Protein AF-A0A9D8BRK3-F1 (afdb_monomer)

Radius of gyration: 21.37 Å; Cα contacts (8 Å, |Δi|>4): 379; chains: 1; bounding box: 52×55×51 Å

pLDDT: mean 90.4, std 9.14, range [40.59, 98.62]

Foldseek 3Di:
DVVVVVVVCVVVDDDQPQCLAPVCVVQADPVRAGPPVQQQPDDPLAGVLQLVLLLLLLLLLLCVFLDNVLSSQLSSQLCNQCVVVVQNCSNPVVSCVVPVVSSLVSSVVSQVVSLVVCLVVSCVVVVHHSVQDGSQPPSDPDSSCSCCLSVVLSSVLLVVQLVVDPDSVCNNCSVVCLLQVDPALAVSLVCCADVPPRHSDPSHDSVSSVVSLLCCQPVRNSNDDPDCRSHNPNHDDPDDVVNLVVCVVVCVCVLQDHVVVCVVLVQWAQLPDDPRHIDGPSVSCPPPGGPHDRDD

Secondary structure (DSSP, 8-state):
-HHHHHHHHHHT-----GGGSGGGGGGB-TTSSB-GGGTTSEETTEEHHHHHHHHHHHHHHHTTSS-HHHHHHHHHHHHHHHHHTT--TTT-THHHHHTHHHHHHHHHHHHHHHHHHHHHHHHHHTTS-GGG---SGGG---HHHHIIIIIIHHHHHHHHHHHH---TTTGGGHHHHHHHTSSSHHHHHHHHHH-TTT--GGGS-HHHHHHHHIIIIIIS-SS--SSGGGSTT-S-----HHHHHHHHHTTGGGGTS-HHHHHHTTSEETT-STTSPPEE-GGGGTTPPP-SPPP-

Solvent-accessible surface area (backbone atoms only — not comparable to full-atom values): 16431 Å² total; per-residue (Å²): 106,72,68,55,54,53,50,57,52,59,78,68,63,85,70,82,64,60,72,68,25,70,94,42,44,87,50,35,43,98,87,68,46,72,38,73,90,51,29,82,40,73,55,87,82,27,21,44,49,31,42,53,50,49,49,42,50,35,48,28,35,52,66,75,38,91,44,59,67,62,42,50,47,42,53,33,54,38,50,41,56,33,44,75,69,68,40,46,31,71,83,39,37,64,38,45,69,76,41,41,68,62,52,42,52,43,48,53,51,42,51,51,57,49,44,74,71,41,18,60,57,51,12,65,77,63,79,55,53,43,87,73,57,57,75,49,59,95,79,49,86,53,56,68,62,45,44,52,48,45,50,38,46,57,35,45,39,50,45,51,45,39,71,71,42,87,48,78,87,52,41,27,37,35,57,53,50,66,52,62,72,44,90,26,41,42,55,29,29,52,38,51,30,64,33,90,89,66,26,44,46,88,49,36,53,72,70,31,28,44,50,32,41,42,40,39,25,48,73,67,44,76,63,40,75,80,44,69,42,29,27,80,77,26,47,78,77,88,71,50,61,62,61,38,47,50,41,50,73,71,45,56,53,60,59,34,35,54,70,66,63,32,40,78,54,51,20,46,32,77,49,71,23,88,90,54,36,69,26,73,41,48,72,52,51,68,91,62,74,71,73,40,79,69,82,130

Mean predicted aligned error: 6.49 Å

Sequence (296 aa):
MLLSIAAVGAQSRMVPHIRGIEAFQHFFDASGHIDISALEKRDGSCLRRELILRFLVLSAVLDQGPDIVGVGQLLVEVTNDLYRNEVRFVHNPSALFSELGIAIDQIIKQHTSIKEIRSEIWARENQSSPARYNLFLDGTKQALCYVVFRWGVPLALPLLLERDEPDDNLKPSVLFRHLKQWRSAEEMSLQLKNHERYGLGKAIGHKACHLFAKWAVSSFSLLSDGRPNWGRFSFEAPFDSNAGRVLWRTGFFLQWANESDYRERKVVQPGAGKGGVNYIRVTNIRGMRSRTGLPA

Structure (mmCIF, N/CA/C/O backbone):
data_AF-A0A9D8BRK3-F1
#
_entry.id   AF-A0A9D8BRK3-F1
#
loop_
_atom_site.group_PDB
_atom_site.id
_atom_site.type_symbol
_atom_site.label_atom_id
_atom_site.label_alt_id
_atom_site.label_comp_id
_atom_site.label_asym_id
_atom_site.label_entity_id
_atom_site.label_seq_id
_atom_site.pdbx_PDB_ins_code
_atom_site.Cartn_x
_atom_site.Cartn_y
_atom_site.Cartn_z
_atom_site.occupancy
_atom_site.B_iso_or_equiv
_atom_site.auth_seq_id
_atom_site.auth_comp_id
_atom_site.auth_asym_id
_atom_site.auth_atom_id
_atom_site.pdbx_PDB_model_num
ATOM 1 N N . MET A 1 1 ? 27.276 0.200 -11.064 1.00 62.03 1 MET A N 1
ATOM 2 C CA . MET A 1 1 ? 26.709 1.433 -10.461 1.00 62.03 1 MET A CA 1
ATOM 3 C C . MET A 1 1 ? 25.283 1.256 -9.930 1.00 62.03 1 MET A C 1
ATOM 5 O O . MET A 1 1 ? 25.097 1.441 -8.737 1.00 62.03 1 MET A O 1
ATOM 9 N N . LEU A 1 2 ? 24.278 0.881 -10.741 1.00 66.62 2 LEU A N 1
ATOM 10 C CA . LEU A 1 2 ? 22.886 0.726 -10.259 1.00 66.62 2 LEU A CA 1
ATOM 11 C C . LEU A 1 2 ? 22.742 -0.299 -9.120 1.00 66.62 2 LEU A C 1
ATOM 13 O O . LEU A 1 2 ? 22.050 -0.028 -8.144 1.00 66.62 2 LEU A O 1
ATOM 17 N N . LEU A 1 3 ? 23.457 -1.427 -9.196 1.00 73.62 3 LEU A N 1
ATOM 18 C CA . LEU A 1 3 ? 23.519 -2.407 -8.104 1.00 73.62 3 LEU A CA 1
ATOM 19 C C . LEU A 1 3 ? 24.134 -1.818 -6.825 1.00 73.62 3 LEU A C 1
ATOM 21 O O . LEU A 1 3 ? 23.649 -2.093 -5.734 1.00 73.62 3 LEU A O 1
ATOM 25 N N . SER A 1 4 ? 25.152 -0.965 -6.956 1.00 74.06 4 SER A N 1
ATOM 26 C CA . SER A 1 4 ? 25.801 -0.275 -5.835 1.00 74.06 4 SER A CA 1
ATOM 27 C C . SER A 1 4 ? 24.860 0.746 -5.185 1.00 74.06 4 SER A C 1
ATOM 29 O O . SER A 1 4 ? 24.717 0.756 -3.968 1.00 74.06 4 SER A O 1
ATOM 31 N N . ILE A 1 5 ? 24.139 1.540 -5.986 1.00 71.44 5 ILE A N 1
ATOM 32 C CA . ILE A 1 5 ? 23.097 2.461 -5.496 1.00 71.44 5 ILE A CA 1
ATOM 33 C C . ILE A 1 5 ? 21.994 1.673 -4.780 1.00 71.44 5 ILE A C 1
ATOM 35 O O . ILE A 1 5 ? 21.574 2.035 -3.683 1.00 71.44 5 ILE A O 1
ATOM 39 N N . ALA A 1 6 ? 21.556 0.557 -5.363 1.00 76.06 6 ALA A N 1
ATOM 40 C CA . ALA A 1 6 ? 20.564 -0.311 -4.746 1.00 76.06 6 ALA A CA 1
ATOM 41 C C . ALA A 1 6 ? 21.065 -0.993 -3.464 1.00 76.06 6 ALA A C 1
ATOM 43 O O . ALA A 1 6 ? 20.247 -1.307 -2.598 1.00 76.06 6 ALA A O 1
ATOM 44 N N . ALA A 1 7 ? 22.370 -1.249 -3.337 1.00 79.12 7 ALA A N 1
ATOM 45 C CA . ALA A 1 7 ? 22.987 -1.783 -2.126 1.00 79.12 7 ALA A CA 1
ATOM 46 C C . ALA A 1 7 ? 22.985 -0.742 -1.001 1.00 79.12 7 ALA A C 1
ATOM 48 O O . ALA A 1 7 ? 22.541 -1.059 0.097 1.00 79.12 7 ALA A O 1
ATOM 49 N N . VAL A 1 8 ? 23.351 0.511 -1.293 1.00 78.62 8 VAL A N 1
ATOM 50 C CA . VAL A 1 8 ? 23.238 1.626 -0.334 1.00 78.62 8 VAL A CA 1
ATOM 51 C C . VAL A 1 8 ? 21.779 1.825 0.081 1.00 78.62 8 VAL A C 1
ATOM 53 O O . VAL A 1 8 ? 21.452 1.802 1.264 1.00 78.62 8 VAL A O 1
ATOM 56 N N . GLY A 1 9 ? 20.858 1.889 -0.886 1.00 74.31 9 GLY A N 1
ATOM 57 C CA . GLY A 1 9 ? 19.423 1.984 -0.603 1.00 74.31 9 GLY A CA 1
ATOM 58 C C . GLY A 1 9 ? 18.859 0.785 0.171 1.00 74.31 9 GLY A C 1
ATOM 59 O O . GLY A 1 9 ? 17.786 0.888 0.762 1.00 74.31 9 GLY A O 1
ATOM 60 N N . ALA A 1 10 ? 19.561 -0.354 0.199 1.00 76.75 10 ALA A N 1
ATOM 61 C CA . ALA A 1 10 ? 19.164 -1.508 0.996 1.00 76.75 10 ALA A CA 1
ATOM 62 C C . ALA A 1 10 ? 19.400 -1.317 2.495 1.00 76.75 10 ALA A C 1
ATOM 64 O O . ALA A 1 10 ? 18.690 -1.931 3.284 1.00 76.75 10 ALA A O 1
ATOM 65 N N . GLN A 1 11 ? 20.385 -0.498 2.855 1.00 78.00 11 GLN A N 1
ATOM 66 C CA . GLN A 1 11 ? 20.773 -0.234 4.238 1.00 78.00 11 GLN A CA 1
ATOM 67 C C . GLN A 1 11 ? 19.857 0.809 4.892 1.00 78.00 11 GLN A C 1
ATOM 69 O O . GLN A 1 11 ? 19.704 0.818 6.106 1.00 78.00 11 GLN A O 1
ATOM 74 N N . SER A 1 12 ? 19.189 1.643 4.089 1.00 75.44 12 SER A N 1
ATOM 75 C CA . SER A 1 12 ? 18.279 2.705 4.549 1.00 75.44 12 SER A CA 1
ATOM 76 C C . SER A 1 12 ? 16.839 2.477 4.075 1.00 75.44 12 SER A C 1
ATOM 78 O O . SER A 1 12 ? 16.145 3.407 3.657 1.00 75.44 12 SER A O 1
ATOM 80 N N . ARG A 1 13 ? 16.381 1.218 4.062 1.00 75.56 13 ARG A N 1
ATOM 81 C CA . ARG A 1 13 ? 15.028 0.880 3.598 1.00 75.56 13 ARG A CA 1
ATOM 82 C C . ARG A 1 13 ? 13.978 1.423 4.563 1.00 75.56 13 ARG A C 1
ATOM 84 O O . ARG A 1 13 ? 13.836 0.919 5.668 1.00 75.56 13 ARG A O 1
ATOM 91 N N . MET A 1 14 ? 13.162 2.355 4.083 1.00 77.75 14 MET A N 1
ATOM 92 C CA . MET A 1 14 ? 11.866 2.630 4.699 1.00 77.75 14 MET A CA 1
ATOM 93 C C . MET A 1 14 ? 10.850 1.580 4.241 1.00 77.75 14 MET A C 1
ATOM 95 O O . MET A 1 14 ? 10.661 1.355 3.036 1.00 77.75 14 MET A O 1
ATOM 99 N N . VAL A 1 15 ? 10.226 0.919 5.210 1.00 86.62 15 VAL A N 1
ATOM 100 C CA . VAL A 1 15 ? 9.156 -0.063 5.018 1.00 86.62 15 VAL A CA 1
ATOM 101 C C . VAL A 1 15 ? 8.010 0.257 5.977 1.00 86.62 15 VAL A C 1
ATOM 103 O O . VAL A 1 15 ? 8.275 0.807 7.047 1.00 86.62 15 VAL A O 1
ATOM 106 N N . PRO A 1 16 ? 6.755 -0.084 5.637 1.00 89.56 16 PRO A N 1
ATOM 107 C CA . PRO A 1 16 ? 5.637 0.073 6.556 1.00 89.56 16 PRO A CA 1
ATOM 108 C C . PRO A 1 16 ? 5.903 -0.675 7.864 1.00 89.56 16 PRO A C 1
ATOM 110 O O . PRO A 1 16 ? 6.451 -1.782 7.855 1.00 89.56 16 PRO A O 1
ATOM 113 N N . HIS A 1 17 ? 5.494 -0.088 8.987 1.00 90.50 17 HIS A N 1
ATOM 114 C CA . HIS A 1 17 ? 5.695 -0.641 10.329 1.00 90.50 17 HIS A CA 1
ATOM 115 C C . HIS A 1 17 ? 4.691 -1.763 10.648 1.00 90.50 17 HIS A C 1
ATOM 117 O O . HIS A 1 17 ? 4.006 -1.729 11.663 1.00 90.50 17 HIS A O 1
ATOM 123 N N . ILE A 1 18 ? 4.619 -2.786 9.791 1.00 93.50 18 ILE A N 1
ATOM 124 C CA . ILE A 1 18 ? 3.667 -3.908 9.900 1.00 93.50 18 ILE A CA 1
ATOM 125 C C . ILE A 1 18 ? 3.806 -4.640 11.244 1.00 93.50 18 ILE A C 1
ATOM 127 O O . ILE A 1 18 ? 2.818 -5.076 11.819 1.00 93.50 18 ILE A O 1
ATOM 131 N N . ARG A 1 19 ? 5.028 -4.724 11.784 1.00 92.75 19 ARG A N 1
ATOM 132 C CA . ARG A 1 19 ? 5.302 -5.315 13.104 1.00 92.75 19 ARG A CA 1
ATOM 133 C C . ARG A 1 19 ? 4.655 -4.544 14.263 1.00 92.75 19 ARG A C 1
ATOM 135 O O . ARG A 1 19 ? 4.449 -5.116 15.326 1.00 92.75 19 ARG A O 1
ATOM 142 N N . GLY A 1 20 ? 4.346 -3.262 14.067 1.00 95.00 20 GLY A N 1
ATOM 143 C CA . GLY A 1 20 ? 3.617 -2.452 15.043 1.00 95.00 20 GLY A CA 1
ATOM 144 C C . GLY A 1 20 ? 2.141 -2.834 15.166 1.00 95.00 20 GLY A C 1
ATOM 145 O O . GLY A 1 20 ? 1.477 -2.368 16.085 1.00 95.00 20 GLY A O 1
ATOM 146 N N . ILE A 1 21 ? 1.625 -3.682 14.270 1.00 97.19 21 ILE A N 1
ATOM 147 C CA . ILE A 1 21 ? 0.259 -4.194 14.344 1.00 97.19 21 ILE A CA 1
ATOM 148 C C . ILE A 1 21 ? 0.245 -5.374 15.307 1.00 97.19 21 ILE A C 1
ATOM 150 O O . ILE A 1 21 ? 0.850 -6.413 15.033 1.00 97.19 21 ILE A O 1
ATOM 154 N N . GLU A 1 22 ? -0.466 -5.227 16.419 1.00 97.00 22 GLU A N 1
ATOM 155 C CA . GLU A 1 22 ? -0.494 -6.206 17.514 1.00 97.00 22 GLU A CA 1
ATOM 156 C C . GLU A 1 22 ? -0.893 -7.594 17.015 1.00 97.00 22 GLU A C 1
ATOM 158 O O . GLU A 1 22 ? -0.217 -8.586 17.276 1.00 97.00 22 GLU A O 1
ATOM 163 N N . ALA A 1 23 ? -1.934 -7.647 16.188 1.00 95.75 23 ALA A N 1
ATOM 164 C CA . ALA A 1 23 ? -2.444 -8.891 15.632 1.00 95.75 23 ALA A CA 1
ATOM 165 C C . ALA A 1 23 ? -1.542 -9.540 14.576 1.00 95.75 23 ALA A C 1
ATOM 167 O O . ALA A 1 23 ? -1.857 -10.635 14.134 1.00 95.75 23 ALA A O 1
ATOM 168 N N . PHE A 1 24 ? -0.460 -8.894 14.132 1.00 96.56 24 PHE A N 1
ATOM 169 C CA . PHE A 1 24 ? 0.494 -9.482 13.186 1.00 96.56 24 PHE A CA 1
ATOM 170 C C . PHE A 1 24 ? 1.823 -9.847 13.846 1.00 96.56 24 PHE A C 1
ATOM 172 O O . PHE A 1 24 ? 2.717 -10.337 13.160 1.00 96.56 24 PHE A O 1
ATOM 179 N N . GLN A 1 25 ? 1.991 -9.641 15.156 1.00 94.88 25 GLN A N 1
ATOM 180 C CA . GLN A 1 25 ? 3.268 -9.895 15.832 1.00 94.88 25 GLN A CA 1
ATOM 181 C C . GLN A 1 25 ? 3.767 -11.333 15.634 1.00 94.88 25 GLN A C 1
ATOM 183 O O . GLN A 1 25 ? 4.954 -11.541 15.392 1.00 94.88 25 GLN A O 1
ATOM 188 N N . HIS A 1 26 ? 2.868 -12.321 15.629 1.00 93.94 26 HIS A N 1
ATOM 189 C CA . HIS A 1 26 ? 3.190 -13.736 15.400 1.00 93.94 26 HIS A CA 1
ATOM 190 C C . HIS A 1 26 ? 3.474 -14.099 13.932 1.00 93.94 26 HIS A C 1
ATOM 192 O O . HIS A 1 26 ? 3.668 -15.277 13.613 1.00 93.94 26 HIS A O 1
ATOM 198 N N . PHE A 1 27 ? 3.471 -13.122 13.020 1.00 95.38 27 PHE A N 1
ATOM 199 C CA . PHE A 1 27 ? 3.944 -13.289 11.641 1.00 95.38 27 PHE A CA 1
ATOM 200 C C . PHE A 1 27 ? 5.460 -13.087 11.532 1.00 95.38 27 PHE A C 1
ATOM 202 O O . PHE A 1 27 ? 6.038 -13.391 10.488 1.00 95.38 27 PHE A O 1
ATOM 209 N N . PHE A 1 28 ? 6.093 -12.563 12.583 1.00 93.56 28 PHE A N 1
ATOM 210 C CA . PHE A 1 28 ? 7.514 -12.253 12.618 1.00 93.56 28 PHE A CA 1
ATOM 211 C C . PHE A 1 28 ? 8.268 -13.235 13.517 1.00 93.56 28 PHE A C 1
ATOM 213 O O . PHE A 1 28 ? 7.746 -13.705 14.527 1.00 93.56 28 PHE A O 1
ATOM 220 N N . ASP A 1 29 ? 9.510 -13.530 13.150 1.00 91.75 29 ASP A N 1
ATOM 221 C CA . ASP A 1 29 ? 10.436 -14.304 13.966 1.00 91.75 29 ASP A CA 1
ATOM 222 C C . ASP A 1 29 ? 11.034 -13.464 15.114 1.00 91.75 29 ASP A C 1
ATOM 224 O O . ASP A 1 29 ? 10.810 -12.254 15.233 1.00 91.75 29 ASP A O 1
ATOM 228 N N . ALA A 1 30 ? 11.841 -14.103 15.966 1.00 88.75 30 ALA A N 1
ATOM 229 C CA . ALA A 1 30 ? 12.498 -13.442 17.096 1.00 88.75 30 ALA A CA 1
ATOM 230 C C . ALA A 1 30 ? 13.455 -12.306 16.675 1.00 88.75 30 ALA A C 1
ATOM 232 O O . ALA A 1 30 ? 13.706 -11.389 17.457 1.00 88.75 30 ALA A O 1
ATOM 233 N N . SER A 1 31 ? 13.964 -12.338 15.439 1.00 87.50 31 SER A N 1
ATOM 234 C CA . SER A 1 31 ? 14.808 -11.283 14.869 1.00 87.50 31 SER A CA 1
ATOM 235 C C . SER A 1 31 ? 14.001 -10.128 14.262 1.00 87.50 31 SER A C 1
ATOM 237 O O . SER A 1 31 ? 14.569 -9.109 13.870 1.00 87.50 31 SER A O 1
ATOM 239 N N . GLY A 1 32 ? 12.671 -10.245 14.235 1.00 85.38 32 GLY A N 1
ATOM 240 C CA . GLY A 1 32 ? 11.760 -9.237 13.706 1.00 85.38 32 GLY A CA 1
ATOM 241 C C . GLY A 1 32 ? 11.578 -9.287 12.192 1.00 85.38 32 GLY A C 1
ATOM 242 O O . GLY A 1 32 ? 11.003 -8.348 11.637 1.00 85.38 32 GLY A O 1
ATOM 243 N N . HIS A 1 33 ? 12.047 -10.342 11.524 1.00 88.94 33 HIS A N 1
ATOM 244 C CA . HIS A 1 33 ? 11.792 -10.575 10.103 1.00 88.94 33 HIS A CA 1
ATOM 245 C C . HIS A 1 33 ? 10.508 -11.384 9.921 1.00 88.94 33 HIS A C 1
ATOM 247 O O . HIS A 1 33 ? 10.089 -12.097 10.824 1.00 88.94 33 HIS A O 1
ATOM 253 N N . ILE A 1 34 ? 9.857 -11.265 8.761 1.00 91.19 34 ILE A N 1
ATOM 254 C CA . ILE A 1 34 ? 8.692 -12.102 8.443 1.00 91.19 34 ILE A CA 1
ATOM 255 C C . ILE A 1 34 ? 9.131 -13.567 8.418 1.00 91.19 34 ILE A C 1
ATOM 257 O O . ILE A 1 34 ? 10.063 -13.917 7.691 1.00 91.19 34 ILE A O 1
ATOM 261 N N . ASP A 1 35 ? 8.412 -14.422 9.143 1.00 92.94 35 ASP A N 1
ATOM 262 C CA . ASP A 1 35 ? 8.588 -15.868 9.056 1.00 92.94 35 ASP A CA 1
ATOM 263 C C . ASP A 1 35 ? 8.019 -16.373 7.722 1.00 92.94 35 ASP A C 1
ATOM 265 O O . ASP A 1 35 ? 6.823 -16.647 7.576 1.00 92.94 35 ASP A O 1
ATOM 269 N N . ILE A 1 36 ? 8.903 -16.492 6.727 1.00 89.44 36 ILE A N 1
ATOM 270 C CA . ILE A 1 36 ? 8.567 -16.956 5.375 1.00 89.44 36 ILE A CA 1
ATOM 271 C C . ILE A 1 36 ? 7.923 -18.347 5.404 1.00 89.44 36 ILE A C 1
ATOM 273 O O . ILE A 1 36 ? 7.015 -18.615 4.616 1.00 89.44 36 ILE A O 1
ATOM 277 N N . SER A 1 37 ? 8.337 -19.217 6.332 1.00 88.62 37 SER A N 1
ATOM 278 C CA . SER A 1 37 ? 7.800 -20.578 6.449 1.00 88.62 37 SER A CA 1
ATOM 279 C C . SER A 1 37 ? 6.347 -20.600 6.933 1.00 88.62 37 SER A C 1
ATOM 281 O O . SER A 1 37 ? 5.610 -21.553 6.676 1.00 88.62 37 SER A O 1
ATOM 283 N N . ALA A 1 38 ? 5.907 -19.534 7.605 1.00 92.50 38 ALA A N 1
ATOM 284 C CA . ALA A 1 38 ? 4.558 -19.402 8.133 1.00 92.50 38 ALA A CA 1
ATOM 285 C C . ALA A 1 38 ? 3.596 -18.645 7.209 1.00 92.50 38 ALA A C 1
ATOM 287 O O . ALA A 1 38 ? 2.410 -18.576 7.526 1.00 92.50 38 ALA A O 1
ATOM 288 N N . LEU A 1 39 ? 4.053 -18.098 6.079 1.00 94.44 39 LEU A N 1
ATOM 289 C CA . LEU A 1 39 ? 3.219 -17.279 5.190 1.00 94.44 39 LEU A CA 1
ATOM 290 C C . LEU A 1 39 ? 1.986 -18.010 4.634 1.00 94.44 39 LEU A C 1
ATOM 292 O O . LEU A 1 39 ? 0.955 -17.369 4.418 1.00 94.44 39 LEU A O 1
ATOM 296 N N . GLU A 1 40 ? 2.079 -19.332 4.467 1.00 95.38 40 GLU A N 1
ATOM 297 C CA . GLU A 1 40 ? 0.985 -20.197 3.994 1.00 95.38 40 GLU A CA 1
ATOM 298 C C . GLU A 1 40 ? 0.079 -20.711 5.121 1.00 95.38 40 GLU A C 1
ATOM 300 O O . GLU A 1 40 ? -0.875 -21.447 4.872 1.00 95.38 40 GLU A O 1
ATOM 305 N N . LYS A 1 41 ? 0.351 -20.351 6.381 1.00 96.81 41 LYS A N 1
ATOM 306 C CA . LYS A 1 41 ? -0.553 -20.678 7.488 1.00 96.81 41 LYS A CA 1
ATOM 307 C C . LYS A 1 41 ? -1.786 -19.782 7.416 1.00 96.81 41 LYS A C 1
ATOM 309 O O . LYS A 1 41 ? -1.703 -18.618 7.013 1.00 96.81 41 LYS A O 1
ATOM 314 N N . ARG A 1 42 ? -2.927 -20.317 7.852 1.00 96.75 42 ARG A N 1
ATOM 315 C CA . ARG A 1 42 ? -4.150 -19.528 8.002 1.00 96.75 42 ARG A CA 1
ATOM 316 C C . ARG A 1 42 ? -4.099 -18.632 9.234 1.00 96.75 42 ARG A C 1
ATOM 318 O O . ARG A 1 42 ? -3.513 -18.993 10.256 1.00 96.75 42 ARG A O 1
ATOM 325 N N . ASP A 1 43 ? -4.756 -17.491 9.113 1.00 97.00 43 ASP A N 1
ATOM 326 C CA . ASP A 1 43 ? -5.160 -16.621 10.206 1.00 97.00 43 ASP A CA 1
ATOM 327 C C . ASP A 1 43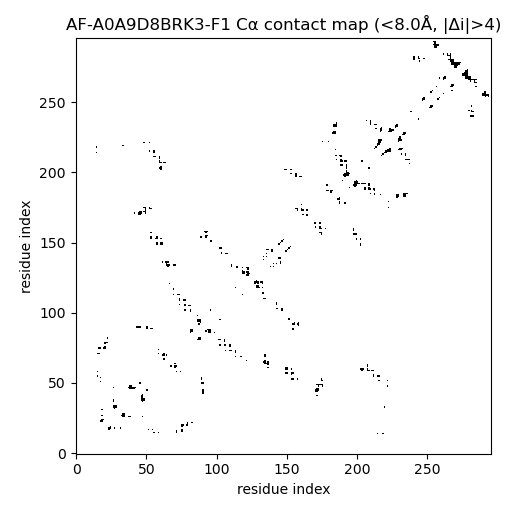 ? -6.574 -16.101 9.902 1.00 97.00 43 ASP A C 1
ATOM 329 O O . ASP A 1 43 ? -6.809 -15.392 8.917 1.00 97.00 43 ASP A O 1
ATOM 333 N N . GLY A 1 44 ? -7.553 -16.587 10.667 1.00 94.69 44 GLY A N 1
ATOM 334 C CA . GLY A 1 44 ? -8.961 -16.502 10.284 1.00 94.69 44 GLY A CA 1
ATOM 335 C C . GLY A 1 44 ? -9.234 -17.190 8.938 1.00 94.69 44 GLY A C 1
ATOM 336 O O . GLY A 1 44 ? -8.815 -18.324 8.695 1.00 94.69 44 GLY A O 1
ATOM 337 N N . SER A 1 45 ? -9.947 -16.499 8.046 1.00 94.44 45 SER A N 1
ATOM 338 C CA . SER A 1 45 ? -10.286 -16.995 6.706 1.00 94.44 45 SER A CA 1
ATOM 339 C C . SER A 1 45 ? -9.153 -16.854 5.682 1.00 94.44 45 SER A C 1
ATOM 341 O O . SER A 1 45 ? -9.241 -17.447 4.609 1.00 94.44 45 SER A O 1
ATOM 343 N N . CYS A 1 46 ? -8.086 -16.114 5.997 1.00 97.56 46 CYS A N 1
ATOM 344 C CA . CYS A 1 46 ? -7.037 -15.727 5.053 1.00 97.56 46 CYS A CA 1
ATOM 345 C C . CYS A 1 46 ? -5.710 -16.446 5.322 1.00 97.56 46 CYS A C 1
ATOM 347 O O . CYS A 1 46 ? -5.462 -16.934 6.423 1.00 97.56 46 CYS A O 1
ATOM 349 N N . LEU A 1 47 ? -4.819 -16.477 4.328 1.00 97.94 47 LEU A N 1
ATOM 350 C CA . LEU A 1 47 ? -3.403 -16.773 4.567 1.00 97.94 47 LEU A CA 1
ATOM 351 C C . LEU A 1 47 ? -2.706 -15.559 5.192 1.00 97.94 47 LEU A C 1
ATOM 353 O O . LEU A 1 47 ? -3.042 -14.414 4.887 1.00 97.94 47 LEU A O 1
ATOM 357 N N . ARG A 1 48 ? -1.660 -15.777 5.993 1.00 97.88 48 ARG A N 1
ATOM 358 C CA . ARG A 1 48 ? -0.849 -14.666 6.533 1.00 97.88 48 ARG A CA 1
ATOM 359 C C . ARG A 1 48 ? -0.259 -13.796 5.422 1.00 97.88 48 ARG A C 1
ATOM 361 O O . ARG A 1 48 ? -0.277 -12.571 5.522 1.00 97.88 48 ARG A O 1
ATOM 368 N N . ARG A 1 49 ? 0.190 -14.414 4.321 1.00 97.69 49 ARG A N 1
ATOM 369 C CA . ARG A 1 49 ? 0.652 -13.701 3.116 1.00 97.69 49 ARG A CA 1
ATOM 370 C C . ARG A 1 49 ? -0.394 -12.730 2.571 1.00 97.69 49 ARG A C 1
ATOM 372 O O . ARG A 1 49 ? -0.059 -11.594 2.248 1.00 97.69 49 ARG A O 1
ATOM 379 N N . GLU A 1 50 ? -1.643 -13.178 2.477 1.00 98.31 50 GLU A N 1
ATOM 380 C CA . GLU A 1 50 ? -2.772 -12.386 1.982 1.00 98.31 50 GLU A CA 1
ATOM 381 C C . GLU A 1 50 ? -2.999 -11.155 2.869 1.00 98.31 50 GLU A C 1
ATOM 383 O O . GLU A 1 50 ? -3.085 -10.039 2.362 1.00 98.31 50 GLU A O 1
ATOM 388 N N . LEU A 1 51 ? -3.003 -11.328 4.193 1.00 98.44 51 LEU A N 1
ATOM 389 C CA . LEU A 1 51 ? -3.199 -10.233 5.151 1.00 98.44 51 LEU A CA 1
ATOM 390 C C . LEU A 1 51 ? -2.107 -9.165 5.051 1.00 98.44 51 LEU A C 1
ATOM 392 O O . LEU A 1 51 ? -2.401 -7.967 5.046 1.00 98.44 51 LEU A O 1
ATOM 396 N N . ILE A 1 52 ? -0.849 -9.587 4.908 1.00 98.12 52 ILE A N 1
ATOM 397 C CA . ILE A 1 52 ? 0.277 -8.664 4.735 1.00 98.12 52 ILE A CA 1
ATOM 398 C C . ILE A 1 52 ? 0.142 -7.914 3.404 1.00 98.12 52 ILE A C 1
ATOM 400 O O . ILE A 1 52 ? 0.337 -6.700 3.369 1.00 98.12 52 ILE A O 1
ATOM 404 N N . LEU A 1 53 ? -0.243 -8.590 2.314 1.00 98.56 53 LEU A N 1
ATOM 405 C CA . LEU A 1 53 ? -0.475 -7.934 1.021 1.00 98.56 53 LEU A CA 1
ATOM 406 C C . LEU A 1 53 ? -1.605 -6.906 1.097 1.00 98.56 53 LEU A C 1
ATOM 408 O O . LEU A 1 53 ? -1.419 -5.782 0.633 1.00 98.56 53 LEU A O 1
ATOM 412 N N . ARG A 1 54 ? -2.738 -7.246 1.723 1.00 98.38 54 ARG A N 1
ATOM 413 C CA . ARG A 1 54 ? -3.868 -6.322 1.927 1.00 98.38 54 ARG A CA 1
ATOM 414 C C . ARG A 1 54 ? -3.424 -5.070 2.691 1.00 98.38 54 ARG A C 1
ATOM 416 O O . ARG A 1 54 ? -3.693 -3.951 2.249 1.00 98.38 54 ARG A O 1
ATOM 423 N N . PHE A 1 55 ? -2.670 -5.241 3.779 1.00 98.25 55 PHE A N 1
ATOM 424 C CA . PHE A 1 55 ? -2.122 -4.120 4.549 1.00 98.25 55 PHE A CA 1
ATOM 425 C C . PHE A 1 55 ? -1.118 -3.278 3.746 1.00 98.25 55 PHE A C 1
ATOM 427 O O . PHE A 1 55 ? -1.124 -2.049 3.832 1.00 98.25 55 PHE A O 1
ATOM 434 N N . LEU A 1 56 ? -0.265 -3.909 2.935 1.00 97.94 56 LEU A N 1
ATOM 435 C CA . LEU A 1 56 ? 0.701 -3.212 2.082 1.00 97.94 56 LEU A CA 1
ATOM 436 C C . LEU A 1 56 ? 0.036 -2.403 0.965 1.00 97.94 56 LEU A C 1
ATOM 438 O O . LEU A 1 56 ? 0.505 -1.304 0.664 1.00 97.94 56 LEU A O 1
ATOM 442 N N . VAL A 1 57 ? -1.046 -2.910 0.364 1.00 98.12 57 VAL A N 1
ATOM 443 C CA . VAL A 1 57 ? -1.835 -2.156 -0.625 1.00 98.12 57 VAL A CA 1
ATOM 444 C C . VAL A 1 57 ? -2.425 -0.905 0.023 1.00 98.12 57 VAL A C 1
ATOM 446 O O . VAL A 1 57 ? -2.264 0.193 -0.513 1.00 98.12 57 VAL A O 1
ATOM 449 N N . LEU A 1 58 ? -3.042 -1.047 1.201 1.00 97.69 58 LEU A N 1
ATOM 450 C CA . LEU A 1 58 ? -3.556 0.090 1.966 1.00 97.69 58 LEU A CA 1
ATOM 451 C C . LEU A 1 58 ? -2.433 1.078 2.312 1.00 97.69 58 LEU A C 1
ATOM 453 O O . LEU A 1 58 ? -2.558 2.266 2.031 1.00 97.69 58 LEU A O 1
ATOM 457 N N . SER A 1 59 ? -1.300 0.585 2.817 1.00 96.69 59 SER A N 1
ATOM 458 C CA . SER A 1 59 ? -0.125 1.413 3.125 1.00 96.69 59 SER A CA 1
ATOM 459 C C . SER A 1 59 ? 0.318 2.238 1.918 1.00 96.69 59 SER A C 1
ATOM 461 O O . SER A 1 59 ? 0.564 3.431 2.049 1.00 96.69 59 SER A O 1
ATOM 463 N N . ALA A 1 60 ? 0.371 1.638 0.725 1.00 95.44 60 ALA A N 1
ATOM 464 C CA . ALA A 1 60 ? 0.825 2.323 -0.484 1.00 95.44 60 ALA A CA 1
ATOM 465 C C . ALA A 1 60 ? -0.172 3.392 -0.954 1.00 95.44 60 ALA A C 1
ATOM 467 O O . ALA A 1 60 ? 0.220 4.433 -1.484 1.00 95.44 60 ALA A O 1
ATOM 468 N N . VAL A 1 61 ? -1.471 3.157 -0.757 1.00 95.25 61 VAL A N 1
ATOM 469 C CA . VAL A 1 61 ? -2.503 4.166 -1.021 1.00 95.25 61 VAL A CA 1
ATOM 470 C C . VAL A 1 61 ? -2.363 5.358 -0.075 1.00 95.25 61 VAL A C 1
ATOM 472 O O . VAL A 1 61 ? -2.461 6.498 -0.536 1.00 95.25 61 VAL A O 1
ATOM 475 N N . LEU A 1 62 ? -2.107 5.112 1.211 1.00 93.38 62 LEU A N 1
ATOM 476 C CA . LEU A 1 62 ? -2.004 6.167 2.221 1.00 93.38 62 LEU A CA 1
ATOM 477 C C . LEU A 1 62 ? -0.680 6.939 2.157 1.00 93.38 62 LEU A C 1
ATOM 479 O O . LEU A 1 62 ? -0.689 8.147 2.393 1.00 93.38 62 LEU A O 1
ATOM 483 N N . ASP A 1 63 ? 0.425 6.292 1.766 1.00 86.44 63 ASP A N 1
ATOM 484 C CA . ASP A 1 63 ? 1.786 6.859 1.655 1.00 86.44 63 ASP A CA 1
ATOM 485 C C . ASP A 1 63 ? 1.968 7.838 0.469 1.00 86.44 63 ASP A C 1
ATOM 487 O O . ASP A 1 63 ? 2.981 7.896 -0.226 1.00 86.44 63 ASP A O 1
ATOM 491 N N . GLN A 1 64 ? 0.926 8.612 0.188 1.00 77.19 64 GLN A N 1
ATOM 492 C CA . GLN A 1 64 ? 0.927 9.750 -0.731 1.00 77.19 64 GLN A CA 1
ATOM 493 C C . GLN A 1 64 ? 0.860 11.078 0.044 1.00 77.19 64 GLN A C 1
ATOM 495 O O . GLN A 1 64 ? 0.651 12.134 -0.555 1.00 77.19 64 GLN A O 1
ATOM 500 N N . GLY A 1 65 ? 0.968 11.014 1.378 1.00 73.25 65 GLY A N 1
ATOM 501 C CA . GLY A 1 65 ? 0.749 12.130 2.292 1.00 73.25 65 GLY A CA 1
ATOM 502 C C . GLY A 1 65 ? 1.948 13.056 2.437 1.00 73.25 65 GLY A C 1
ATOM 503 O O . GLY A 1 65 ? 3.053 12.724 2.015 1.00 73.25 65 GLY A O 1
ATOM 504 N N . PRO A 1 66 ? 1.743 14.232 3.053 1.00 73.62 66 PRO A N 1
ATOM 505 C CA . PRO A 1 66 ? 2.803 15.222 3.234 1.00 73.62 66 PRO A CA 1
ATOM 506 C C . PRO A 1 66 ? 3.851 14.804 4.278 1.00 73.62 66 PRO A C 1
ATOM 508 O O . PRO A 1 66 ? 4.897 15.441 4.367 1.00 73.62 66 PRO A O 1
ATOM 511 N N . ASP A 1 67 ? 3.563 13.773 5.078 1.00 89.12 67 ASP A N 1
ATOM 512 C CA . ASP A 1 67 ? 4.415 13.263 6.151 1.00 89.12 67 ASP A CA 1
ATOM 513 C C . ASP A 1 67 ? 4.294 11.737 6.256 1.00 89.12 67 ASP A C 1
ATOM 515 O O . ASP A 1 67 ? 3.379 11.212 6.891 1.00 89.12 67 ASP A O 1
ATOM 519 N N . ILE A 1 68 ? 5.232 11.029 5.627 1.00 88.94 68 ILE A N 1
ATOM 520 C CA . ILE A 1 68 ? 5.262 9.559 5.555 1.00 88.94 68 ILE A CA 1
ATOM 521 C C . ILE A 1 68 ? 5.257 8.929 6.952 1.00 88.94 68 ILE A C 1
ATOM 523 O O . ILE A 1 68 ? 4.570 7.936 7.190 1.00 88.94 68 ILE A O 1
ATOM 527 N N . VAL A 1 69 ? 5.993 9.516 7.898 1.00 91.94 69 VAL A N 1
ATOM 528 C CA . VAL A 1 69 ? 6.105 8.972 9.257 1.00 91.94 69 VAL A CA 1
ATOM 529 C C . VAL A 1 69 ? 4.780 9.129 10.001 1.00 91.94 69 VAL A C 1
ATOM 531 O O . VAL A 1 69 ? 4.305 8.169 10.605 1.00 91.94 69 VAL A O 1
ATOM 534 N N . GLY A 1 70 ? 4.148 10.303 9.913 1.00 94.50 70 GLY A N 1
ATOM 535 C CA . GLY A 1 70 ? 2.840 10.543 10.528 1.00 94.50 70 GLY A CA 1
ATOM 536 C C . GLY A 1 70 ? 1.729 9.687 9.916 1.00 94.50 70 GLY A C 1
ATOM 537 O O . GLY A 1 70 ? 0.896 9.150 10.641 1.00 94.50 70 GLY A O 1
ATOM 538 N N . VAL A 1 71 ? 1.749 9.485 8.596 1.00 93.69 71 VAL A N 1
ATOM 539 C CA . VAL A 1 71 ? 0.822 8.572 7.905 1.00 93.69 71 VAL A CA 1
ATOM 540 C C . VAL A 1 71 ? 1.036 7.122 8.347 1.00 93.69 71 VAL A C 1
ATOM 542 O O . VAL A 1 71 ? 0.065 6.409 8.598 1.00 93.69 71 VAL A O 1
ATOM 545 N N . GLY A 1 72 ? 2.292 6.685 8.467 1.00 94.19 72 GLY A N 1
ATOM 546 C CA . GLY A 1 72 ? 2.632 5.347 8.945 1.00 94.19 72 GLY A CA 1
ATOM 547 C C . GLY A 1 72 ? 2.140 5.095 10.370 1.00 94.19 72 GLY A C 1
ATOM 548 O O . GLY A 1 72 ? 1.539 4.054 10.629 1.00 94.19 72 GLY A O 1
ATOM 549 N N . GLN A 1 73 ? 2.335 6.065 11.270 1.00 95.62 73 GLN A N 1
ATOM 550 C CA . GLN A 1 73 ? 1.794 6.017 12.631 1.00 95.62 73 GLN A CA 1
ATOM 551 C C . GLN A 1 73 ? 0.266 5.964 12.624 1.00 95.62 73 GLN A C 1
ATOM 553 O O . GLN A 1 73 ? -0.304 5.083 13.258 1.00 95.62 73 GLN A O 1
ATOM 558 N N . LEU A 1 74 ? -0.396 6.830 11.848 1.00 96.12 74 LEU A N 1
ATOM 559 C CA . LEU A 1 74 ? -1.857 6.853 11.748 1.00 96.12 74 LEU A CA 1
ATOM 560 C C . LEU A 1 74 ? -2.409 5.487 11.347 1.00 96.12 74 LEU A C 1
ATOM 562 O O . LEU A 1 74 ? -3.337 4.992 11.978 1.00 96.12 74 LEU A O 1
ATOM 566 N N . LEU A 1 75 ? -1.832 4.865 10.318 1.00 96.75 75 LEU A N 1
ATOM 567 C CA . LEU A 1 75 ? -2.279 3.558 9.854 1.00 96.75 75 LEU A CA 1
ATOM 568 C C . LEU A 1 75 ? -2.108 2.479 10.933 1.00 96.75 75 LEU A C 1
ATOM 570 O O . LEU A 1 75 ? -3.036 1.701 11.146 1.00 96.75 75 LEU A O 1
ATOM 574 N N . VAL A 1 76 ? -0.961 2.420 11.616 1.00 97.69 76 VAL A N 1
ATOM 575 C CA . VAL A 1 76 ? -0.713 1.409 12.661 1.00 97.69 76 VAL A CA 1
ATOM 576 C C . VAL A 1 76 ? -1.643 1.606 13.857 1.00 97.69 76 VAL A C 1
ATOM 578 O O . VAL A 1 76 ? -2.318 0.656 14.250 1.00 97.69 76 VAL A O 1
ATOM 581 N N . GLU A 1 77 ? -1.731 2.824 14.393 1.00 98.12 77 GLU A N 1
ATOM 582 C CA . GLU A 1 77 ? -2.542 3.116 15.582 1.00 98.12 77 GLU A CA 1
ATOM 583 C C . GLU A 1 77 ? -4.031 2.887 15.321 1.00 98.12 77 GLU A C 1
ATOM 585 O O . GLU A 1 77 ? -4.704 2.216 16.100 1.00 98.12 77 GLU A O 1
ATOM 590 N N . VAL A 1 78 ? -4.545 3.351 14.175 1.00 98.25 78 VAL A N 1
ATOM 591 C CA . VAL A 1 78 ? -5.934 3.080 13.776 1.00 98.25 78 VAL A CA 1
ATOM 592 C C . VAL A 1 78 ? -6.159 1.583 13.582 1.00 98.25 78 VAL A C 1
ATOM 594 O O . VAL A 1 78 ? -7.208 1.076 13.970 1.00 98.25 78 VAL A O 1
ATOM 597 N N . THR A 1 79 ? -5.196 0.851 13.012 1.00 98.56 79 THR A N 1
ATOM 598 C CA . THR A 1 79 ? -5.342 -0.600 12.833 1.00 98.56 79 THR A CA 1
ATOM 599 C C . THR A 1 79 ? -5.464 -1.316 14.172 1.00 98.56 79 THR A C 1
ATOM 601 O O . THR A 1 79 ? -6.371 -2.131 14.340 1.00 98.56 79 THR A O 1
ATOM 604 N N . ASN A 1 80 ? -4.597 -0.989 15.131 1.00 98.62 80 ASN A N 1
ATOM 605 C CA . ASN A 1 80 ? -4.639 -1.568 16.471 1.00 98.62 80 ASN A CA 1
ATOM 606 C C . ASN A 1 80 ? -5.936 -1.203 17.201 1.00 98.62 80 ASN A C 1
ATOM 608 O O . ASN A 1 80 ? -6.611 -2.093 17.714 1.00 98.62 80 ASN A O 1
ATOM 612 N N . ASP A 1 81 ? -6.336 0.072 17.192 1.00 98.50 81 ASP A N 1
ATOM 613 C CA . ASP A 1 81 ? -7.575 0.509 17.841 1.00 98.50 81 ASP A CA 1
ATOM 614 C C . ASP A 1 81 ? -8.805 -0.166 17.224 1.00 98.50 81 ASP A C 1
ATOM 616 O O . ASP A 1 81 ? -9.666 -0.650 17.957 1.00 98.50 81 ASP A O 1
ATOM 620 N N . LEU A 1 82 ? -8.880 -0.290 15.897 1.00 98.50 82 LEU A N 1
ATOM 621 C CA . LEU A 1 82 ? -9.981 -1.006 15.250 1.00 98.50 82 LEU A CA 1
ATOM 622 C C . LEU A 1 82 ? -9.997 -2.490 15.608 1.00 98.50 82 LEU A C 1
ATOM 624 O O . LEU A 1 82 ? -11.060 -3.030 15.895 1.00 98.50 82 LEU A O 1
ATOM 628 N N . TYR A 1 83 ? -8.839 -3.144 15.672 1.00 98.44 83 TYR A N 1
ATOM 629 C CA . TYR A 1 83 ? -8.758 -4.558 16.041 1.00 98.44 83 TYR A CA 1
ATOM 630 C C . TYR A 1 83 ? -9.145 -4.817 17.498 1.00 98.44 83 TYR A C 1
ATOM 632 O O . TYR A 1 83 ? -9.803 -5.821 17.772 1.00 98.44 83 TYR A O 1
ATOM 640 N N . ARG A 1 84 ? -8.784 -3.915 18.417 1.00 98.00 84 ARG A N 1
ATOM 641 C CA . ARG A 1 84 ? -9.225 -3.961 19.822 1.00 98.00 84 ARG A CA 1
ATOM 642 C C . ARG A 1 84 ? -10.735 -3.750 19.960 1.00 98.00 84 ARG A C 1
ATOM 644 O O . ARG A 1 84 ? -11.328 -4.292 20.881 1.00 98.00 84 ARG A O 1
ATOM 651 N N . ASN A 1 85 ? -11.350 -3.022 19.026 1.00 97.25 85 ASN A N 1
ATOM 652 C CA . ASN A 1 85 ? -12.806 -2.888 18.887 1.00 97.25 85 ASN A CA 1
ATOM 653 C C . ASN A 1 85 ? -13.422 -3.976 17.982 1.00 97.25 85 ASN A C 1
ATOM 655 O O . ASN A 1 85 ? -14.514 -3.797 17.457 1.00 97.25 85 ASN A O 1
ATOM 659 N N . GLU A 1 86 ? -12.706 -5.080 17.747 1.00 96.62 86 GLU A N 1
ATOM 660 C CA . GLU A 1 86 ? -13.141 -6.231 16.940 1.00 96.62 86 GLU A CA 1
ATOM 661 C C . GLU A 1 86 ? -13.424 -5.941 15.451 1.00 96.62 86 GLU A C 1
ATOM 663 O O . GLU A 1 86 ? -13.810 -6.833 14.691 1.00 96.62 86 GLU A O 1
ATOM 668 N N . VAL A 1 87 ? -13.100 -4.740 14.968 1.00 98.12 87 VAL A N 1
ATOM 669 C CA . VAL A 1 87 ? -13.173 -4.355 13.553 1.00 98.12 87 VAL A CA 1
ATOM 670 C C . VAL A 1 87 ? -11.914 -4.836 12.824 1.00 98.12 87 VAL A C 1
ATOM 672 O O . VAL A 1 87 ? -10.991 -4.080 12.510 1.00 98.12 87 VAL A O 1
ATOM 675 N N . ARG A 1 88 ? -11.857 -6.140 12.531 1.00 97.69 88 ARG A N 1
ATOM 676 C CA . ARG A 1 88 ? -10.709 -6.803 11.876 1.00 97.69 88 ARG A CA 1
ATOM 677 C C . ARG A 1 88 ? -10.669 -6.573 10.361 1.00 97.69 88 ARG A C 1
ATOM 679 O O . ARG A 1 88 ? -10.655 -7.524 9.580 1.00 97.69 88 ARG A O 1
ATOM 686 N N . PHE A 1 89 ? -10.639 -5.317 9.926 1.00 98.00 89 PHE A N 1
ATOM 687 C CA . PHE A 1 89 ? -10.872 -4.940 8.526 1.00 98.00 89 PHE A CA 1
ATOM 688 C C . PHE A 1 89 ? -9.871 -5.511 7.502 1.00 98.00 89 PHE A C 1
ATOM 690 O O . PHE A 1 89 ? -10.215 -5.641 6.333 1.00 98.00 89 PHE A O 1
ATOM 697 N N . VAL A 1 90 ? -8.640 -5.875 7.887 1.00 97.75 90 VAL A N 1
ATOM 698 C CA . VAL A 1 90 ? -7.706 -6.529 6.943 1.00 97.75 90 VAL A CA 1
ATOM 699 C C . VAL A 1 90 ? -8.093 -7.998 6.717 1.00 97.75 90 VAL A C 1
ATOM 701 O O . VAL A 1 90 ? -7.981 -8.505 5.598 1.00 97.75 90 VAL A O 1
ATOM 704 N N . HIS A 1 91 ? -8.597 -8.671 7.760 1.00 97.75 91 HIS A N 1
ATOM 705 C CA . HIS A 1 91 ? -9.103 -10.047 7.681 1.00 97.75 91 HIS A CA 1
ATOM 706 C C . HIS A 1 91 ? -10.450 -10.099 6.966 1.00 97.75 91 HIS A C 1
ATOM 708 O O . HIS A 1 91 ? -10.646 -10.922 6.078 1.00 97.75 91 HIS A O 1
ATOM 714 N N . ASN A 1 92 ? -11.349 -9.185 7.328 1.00 97.31 92 ASN A N 1
ATOM 715 C CA . ASN A 1 92 ? -12.659 -9.036 6.720 1.00 97.31 92 ASN A CA 1
ATOM 716 C C . ASN A 1 92 ? -12.871 -7.583 6.258 1.00 97.31 92 ASN A C 1
ATOM 718 O O . ASN A 1 92 ? -13.330 -6.753 7.047 1.00 97.31 92 ASN A O 1
ATOM 722 N N . PRO A 1 93 ? -12.590 -7.261 4.984 1.00 97.19 93 PRO A N 1
ATOM 723 C CA . PRO A 1 93 ? -12.762 -5.913 4.447 1.00 97.19 93 PRO A CA 1
ATOM 724 C C . PRO A 1 93 ? -14.165 -5.325 4.612 1.00 97.19 93 PRO A C 1
ATOM 726 O O . PRO A 1 93 ? -14.300 -4.107 4.734 1.00 97.19 93 PRO A O 1
ATOM 729 N N . SER A 1 94 ? -15.219 -6.154 4.658 1.00 97.12 94 SER A N 1
ATOM 730 C CA . SER A 1 94 ? -16.586 -5.656 4.854 1.00 97.12 94 SER A CA 1
ATOM 731 C C . SER A 1 94 ? -16.803 -5.055 6.245 1.00 97.12 94 SER A C 1
ATOM 733 O O . SER A 1 94 ? -17.705 -4.232 6.409 1.00 97.12 94 SER A O 1
ATOM 735 N N . ALA A 1 95 ? -15.978 -5.426 7.231 1.00 97.62 95 ALA A N 1
ATOM 736 C CA . ALA A 1 95 ? -16.065 -4.906 8.592 1.00 97.62 95 ALA A CA 1
ATOM 737 C C . ALA A 1 95 ? -15.817 -3.392 8.640 1.00 97.62 95 ALA A C 1
ATOM 739 O O . ALA A 1 95 ? -16.514 -2.701 9.370 1.00 97.62 95 ALA A O 1
ATOM 740 N N . LEU A 1 96 ? -14.914 -2.846 7.808 1.00 97.50 96 LEU A N 1
ATOM 741 C CA . LEU A 1 96 ? -14.709 -1.391 7.750 1.00 97.50 96 LEU A CA 1
ATOM 742 C C . LEU A 1 96 ? -15.992 -0.657 7.338 1.00 97.50 96 LEU A C 1
ATOM 744 O O . LEU A 1 96 ? -16.320 0.385 7.892 1.00 97.50 96 LEU A O 1
ATOM 748 N N . PHE A 1 97 ? -16.698 -1.188 6.338 1.00 95.94 97 PHE A N 1
ATOM 749 C CA . PHE A 1 97 ? -17.904 -0.557 5.803 1.00 95.94 97 PHE A CA 1
ATOM 750 C C . PHE A 1 97 ? -19.104 -0.725 6.732 1.00 95.94 97 PHE A C 1
ATOM 752 O O . PHE A 1 97 ? -19.923 0.184 6.832 1.00 95.94 97 PHE A O 1
ATOM 759 N N . SER A 1 98 ? -19.193 -1.874 7.403 1.00 97.56 98 SER A N 1
ATOM 760 C CA . SER A 1 98 ? -20.256 -2.155 8.374 1.00 97.56 98 SER A CA 1
ATOM 761 C C . SER A 1 98 ? -20.100 -1.274 9.617 1.00 97.56 98 SER A C 1
ATOM 763 O O . SER A 1 98 ? -21.083 -0.744 10.118 1.00 97.56 98 SER A O 1
ATOM 765 N N . GLU A 1 99 ? -18.854 -1.021 10.024 1.00 97.56 99 GLU A N 1
ATOM 766 C CA . GLU A 1 99 ? -18.494 -0.242 11.213 1.00 97.56 99 GLU A CA 1
ATOM 767 C C . GLU A 1 99 ? -17.905 1.133 10.857 1.00 97.56 99 GLU A C 1
ATOM 769 O O . GLU A 1 99 ? -16.990 1.638 11.514 1.00 97.56 99 GLU A O 1
ATOM 774 N N . LEU A 1 100 ? -18.411 1.759 9.787 1.00 96.38 100 LEU A N 1
ATOM 775 C CA . LEU A 1 100 ? -17.823 2.981 9.227 1.00 96.38 100 LEU A CA 1
ATOM 776 C C . LEU A 1 100 ? -17.772 4.138 10.239 1.00 96.38 100 LEU A C 1
ATOM 778 O O . LEU A 1 100 ? -16.821 4.918 10.218 1.00 96.38 100 LEU A O 1
ATOM 782 N N . GLY A 1 101 ? -18.762 4.234 11.134 1.00 97.31 101 GLY A N 1
ATOM 783 C CA . GLY A 1 101 ? -18.778 5.225 12.215 1.00 97.31 101 GLY A CA 1
ATOM 784 C C . GLY A 1 101 ? -17.582 5.064 13.156 1.00 97.31 101 GLY A C 1
ATOM 785 O O . GLY A 1 101 ? -16.802 5.998 13.320 1.00 97.31 101 GLY A O 1
ATOM 786 N N . ILE A 1 102 ? -17.364 3.844 13.662 1.00 97.56 102 ILE A N 1
ATOM 787 C CA . ILE A 1 102 ? -16.223 3.508 14.527 1.00 97.56 102 ILE A CA 1
ATOM 788 C C . ILE A 1 102 ? -14.905 3.790 13.796 1.00 97.56 102 ILE A C 1
ATOM 790 O O . ILE A 1 102 ? -13.999 4.404 14.359 1.00 97.56 102 ILE A O 1
ATOM 794 N N . ALA A 1 103 ? -14.798 3.396 12.524 1.00 97.31 103 ALA A N 1
ATOM 795 C CA . ALA A 1 103 ? -13.609 3.644 11.711 1.00 97.31 103 ALA A CA 1
ATOM 796 C C . ALA A 1 103 ? -13.279 5.135 11.567 1.00 97.31 103 ALA A C 1
ATOM 798 O O . ALA A 1 103 ? -12.127 5.537 11.746 1.00 97.31 103 ALA A O 1
ATOM 799 N N . ILE A 1 104 ? -14.282 5.960 11.261 1.00 97.56 104 ILE A N 1
ATOM 800 C CA . ILE A 1 104 ? -14.123 7.411 11.130 1.00 97.56 104 ILE A CA 1
ATOM 801 C C . ILE A 1 104 ? -13.689 8.028 12.460 1.00 97.56 104 ILE A C 1
ATOM 803 O O . ILE A 1 104 ? -12.736 8.812 12.472 1.00 97.56 104 ILE A O 1
ATOM 807 N N . ASP A 1 105 ? -14.329 7.648 13.563 1.00 98.12 105 ASP A N 1
ATOM 808 C CA . ASP A 1 105 ? -14.031 8.198 14.884 1.00 98.12 105 ASP A CA 1
ATOM 809 C C . ASP A 1 105 ? -12.601 7.865 15.323 1.00 98.12 105 ASP A C 1
ATOM 811 O O . ASP A 1 105 ? -11.865 8.758 15.757 1.00 98.12 105 ASP A O 1
ATOM 815 N N . GLN A 1 106 ? -12.150 6.618 15.124 1.00 98.12 106 GLN A N 1
ATOM 816 C CA . GLN A 1 106 ? -10.762 6.244 15.420 1.00 98.12 106 GLN A CA 1
ATOM 817 C C . GLN A 1 106 ? -9.765 6.992 14.529 1.00 98.12 106 GLN A C 1
ATOM 819 O O . GLN A 1 106 ? -8.742 7.472 15.017 1.00 98.12 106 GLN A O 1
ATOM 824 N N . ILE A 1 107 ? -10.064 7.169 13.238 1.00 97.12 107 ILE A N 1
ATOM 825 C CA . ILE A 1 107 ? -9.196 7.925 12.324 1.00 97.12 107 ILE A CA 1
ATOM 826 C C . ILE A 1 107 ? -9.093 9.398 12.738 1.00 97.12 107 ILE A C 1
ATOM 828 O O . ILE A 1 107 ? -7.992 9.948 12.729 1.00 97.12 107 ILE A O 1
ATOM 832 N N . ILE A 1 108 ? -10.194 10.044 13.135 1.00 97.56 108 ILE A N 1
ATOM 833 C CA . ILE A 1 108 ? -10.189 11.438 13.614 1.00 97.56 108 ILE A CA 1
ATOM 834 C C . ILE A 1 108 ? -9.399 11.568 14.917 1.00 97.56 108 ILE A C 1
ATOM 836 O O . ILE A 1 108 ? -8.577 12.484 15.050 1.00 97.56 108 ILE A O 1
ATOM 840 N N . LYS A 1 109 ? -9.634 10.655 15.865 1.00 98.00 109 LYS A N 1
ATOM 841 C CA . LYS A 1 109 ? -8.941 10.618 17.157 1.00 98.00 109 LYS A CA 1
ATOM 842 C C . LYS A 1 109 ? -7.431 10.510 16.953 1.00 98.00 109 LYS A C 1
ATOM 844 O O . LYS A 1 109 ? -6.686 11.362 17.437 1.00 98.00 109 LYS A O 1
ATOM 849 N N . GLN A 1 110 ? -6.985 9.521 16.179 1.00 97.62 110 GLN A N 1
ATOM 850 C CA . GLN A 1 110 ? -5.561 9.288 15.938 1.00 97.62 110 GLN A CA 1
ATOM 851 C C . GLN A 1 110 ? -4.927 10.399 15.093 1.00 97.62 110 GLN A C 1
ATOM 853 O O . GLN A 1 110 ? -3.820 10.844 15.387 1.00 97.62 110 GLN A O 1
ATOM 858 N N . HIS A 1 111 ? -5.645 10.939 14.103 1.00 95.88 111 HIS A N 1
ATOM 859 C CA . HIS A 1 111 ? -5.189 12.114 13.357 1.00 95.88 111 HIS A CA 1
ATOM 860 C C . HIS A 1 111 ? -4.918 13.311 14.276 1.00 95.88 111 HIS A C 1
ATOM 862 O O . HIS A 1 111 ? -3.886 13.969 14.135 1.00 95.88 111 HIS A O 1
ATOM 868 N N . THR A 1 112 ? -5.826 13.587 15.215 1.00 96.19 112 THR A N 1
ATOM 869 C CA . THR A 1 112 ? -5.685 14.694 16.171 1.00 96.19 112 THR A CA 1
ATOM 870 C C . THR A 1 112 ? -4.486 14.475 17.091 1.00 96.19 112 THR A C 1
ATOM 872 O O . THR A 1 112 ? -3.629 15.352 17.175 1.00 96.19 112 THR A O 1
ATOM 875 N N . SER A 1 113 ? -4.361 13.284 17.683 1.00 97.25 113 SER A N 1
ATOM 876 C CA . SER A 1 113 ? -3.245 12.956 18.581 1.00 97.25 113 SER A CA 1
ATOM 877 C C . SER A 1 113 ? -1.881 13.045 17.883 1.00 97.25 113 SER A C 1
ATOM 879 O O . SER A 1 113 ? -0.943 13.656 18.393 1.00 97.25 113 SER A O 1
ATOM 881 N N . ILE A 1 114 ? -1.764 12.523 16.660 1.00 96.00 114 ILE A N 1
ATOM 882 C CA . ILE A 1 114 ? -0.509 12.598 15.899 1.00 96.00 114 ILE A CA 1
ATOM 883 C C . ILE A 1 114 ? -0.191 14.045 15.511 1.00 96.00 114 ILE A C 1
ATOM 885 O O . ILE A 1 114 ? 0.972 14.452 15.524 1.00 96.00 114 ILE A O 1
ATOM 889 N N . LYS A 1 115 ? -1.207 14.851 15.188 1.00 95.00 115 LYS A N 1
ATOM 890 C CA . LYS A 1 115 ? -1.036 16.270 14.858 1.00 95.00 115 LYS A CA 1
ATOM 891 C C . LYS A 1 115 ? -0.474 17.079 16.026 1.00 95.00 115 LYS A C 1
ATOM 893 O O . LYS A 1 115 ? 0.375 17.938 15.780 1.00 95.00 115 LYS A O 1
ATOM 898 N N . GLU A 1 116 ? -0.881 16.792 17.258 1.00 95.88 116 GLU A N 1
ATOM 899 C CA . GLU A 1 116 ? -0.329 17.427 18.465 1.00 95.88 116 GLU A CA 1
ATOM 900 C C . GLU A 1 116 ? 1.179 17.178 18.601 1.00 95.88 116 GLU A C 1
ATOM 902 O O . GLU A 1 116 ? 1.924 18.081 18.966 1.00 95.88 116 GLU A O 1
ATOM 907 N N . ILE A 1 117 ? 1.646 15.987 18.222 1.00 94.12 117 ILE A N 1
ATOM 908 C CA . ILE A 1 117 ? 3.054 15.590 18.356 1.00 94.12 117 ILE A CA 1
ATOM 909 C C . ILE A 1 117 ? 3.896 16.055 17.158 1.00 94.12 117 ILE A C 1
ATOM 911 O O . ILE A 1 117 ? 5.040 16.485 17.309 1.00 94.12 117 ILE A O 1
ATOM 915 N N . ARG A 1 118 ? 3.367 15.924 15.936 1.00 95.06 118 ARG A N 1
ATOM 916 C CA . ARG A 1 118 ? 4.168 16.007 14.702 1.00 95.06 118 ARG A CA 1
ATOM 917 C C . ARG A 1 118 ? 4.082 17.328 13.960 1.00 95.06 118 ARG A C 1
ATOM 919 O O . ARG A 1 118 ? 4.968 17.610 13.152 1.00 95.06 118 ARG A O 1
ATOM 926 N N . SER A 1 119 ? 3.049 18.134 14.195 1.00 94.88 119 SER A N 1
ATOM 927 C CA . SER A 1 119 ? 2.800 19.326 13.374 1.00 94.88 119 SER A CA 1
ATOM 928 C C . SER A 1 119 ? 3.947 20.340 13.406 1.00 94.88 119 SER A C 1
ATOM 930 O O . SER A 1 119 ? 4.292 20.893 12.362 1.00 94.88 119 SER A O 1
ATOM 932 N N . GLU A 1 120 ? 4.588 20.537 14.561 1.00 95.38 120 GLU A N 1
ATOM 933 C CA . GLU A 1 120 ? 5.757 21.414 14.700 1.00 95.38 120 GLU A CA 1
ATOM 934 C C . GLU A 1 120 ? 7.002 20.860 14.001 1.00 95.38 120 GLU A C 1
ATOM 936 O O . GLU A 1 120 ? 7.703 21.594 13.299 1.00 95.38 120 GLU A O 1
ATOM 941 N N . ILE A 1 121 ? 7.254 19.554 14.146 1.00 94.81 121 ILE A N 1
ATOM 942 C CA . ILE A 1 121 ? 8.384 18.864 13.510 1.00 94.81 121 ILE A CA 1
ATOM 943 C C . ILE A 1 121 ? 8.267 18.992 11.992 1.00 94.81 121 ILE A C 1
ATOM 945 O O . ILE A 1 121 ? 9.185 19.489 11.339 1.00 94.81 121 ILE A O 1
ATOM 949 N N . TRP A 1 122 ? 7.103 18.630 11.450 1.00 94.69 122 TRP A N 1
ATOM 950 C CA . TRP A 1 122 ? 6.831 18.718 10.022 1.00 94.69 122 TRP A CA 1
ATOM 951 C C . TRP A 1 122 ? 6.935 20.155 9.507 1.00 94.69 122 TRP A C 1
ATOM 953 O O . TRP A 1 122 ? 7.532 20.388 8.455 1.00 94.69 122 TRP A O 1
ATOM 963 N N . ALA A 1 123 ? 6.385 21.129 10.240 1.00 94.00 123 ALA A N 1
ATOM 964 C CA . ALA A 1 123 ? 6.427 22.534 9.845 1.00 94.00 123 ALA A CA 1
ATOM 965 C C . ALA A 1 123 ? 7.866 23.055 9.740 1.00 94.00 123 ALA A C 1
ATOM 967 O O . ALA A 1 123 ? 8.201 23.726 8.763 1.00 94.00 123 ALA A O 1
ATOM 968 N N . ARG A 1 124 ? 8.731 22.691 10.692 1.00 94.88 124 ARG A N 1
ATOM 969 C CA . ARG A 1 124 ? 10.157 23.034 10.674 1.00 94.88 124 ARG A CA 1
ATOM 970 C C . ARG A 1 124 ? 10.892 22.380 9.502 1.00 94.88 124 ARG A C 1
ATOM 972 O O . ARG A 1 124 ? 11.641 23.062 8.809 1.00 94.88 124 ARG A O 1
ATOM 979 N N . GLU A 1 125 ? 10.661 21.092 9.256 1.00 92.69 125 GLU A N 1
ATOM 980 C CA . GLU A 1 125 ? 11.303 20.338 8.165 1.00 92.69 125 GLU A CA 1
ATOM 981 C C . GLU A 1 125 ? 10.877 20.820 6.770 1.00 92.69 125 GLU A C 1
ATOM 983 O O . GLU A 1 125 ? 11.662 20.758 5.826 1.00 92.69 125 GLU A O 1
ATOM 988 N N . ASN A 1 126 ? 9.653 21.339 6.644 1.00 89.44 126 ASN A N 1
ATOM 989 C CA . ASN A 1 126 ? 9.062 21.748 5.367 1.00 89.44 126 ASN A CA 1
ATOM 990 C C . ASN A 1 126 ? 8.964 23.273 5.191 1.00 89.44 126 ASN A C 1
ATOM 992 O O . ASN A 1 126 ? 8.315 23.724 4.249 1.00 89.44 126 ASN A O 1
ATOM 996 N N . GLN A 1 127 ? 9.570 24.068 6.085 1.00 92.31 127 GLN A N 1
ATOM 997 C CA . GLN A 1 127 ? 9.494 25.540 6.076 1.00 92.31 127 GLN A CA 1
ATOM 998 C C . GLN A 1 127 ? 8.043 26.054 5.948 1.00 92.31 127 GLN A C 1
ATOM 1000 O O . GLN A 1 127 ? 7.724 26.933 5.147 1.0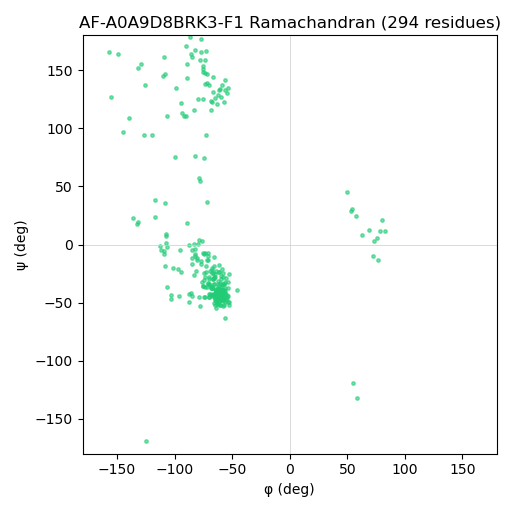0 92.31 127 GLN A O 1
ATOM 1005 N N . SER A 1 128 ? 7.141 25.452 6.722 1.00 93.12 128 SER A N 1
ATOM 1006 C CA . SER A 1 128 ? 5.693 25.677 6.682 1.00 93.12 128 SER A CA 1
ATOM 1007 C C . SER A 1 128 ? 5.167 26.072 8.069 1.00 93.12 128 SER A C 1
ATOM 1009 O O . SER A 1 128 ? 5.944 26.366 8.974 1.00 93.12 128 SER A O 1
ATOM 1011 N N . SER A 1 129 ? 3.844 26.102 8.255 1.00 93.12 129 SER A N 1
ATOM 1012 C CA . SER A 1 129 ? 3.215 26.346 9.560 1.00 93.12 129 SER A CA 1
ATOM 1013 C C . SER A 1 129 ? 2.532 25.087 10.115 1.00 93.12 129 SER A C 1
ATOM 1015 O O . SER A 1 129 ? 1.922 24.343 9.338 1.00 93.12 129 SER A O 1
ATOM 1017 N N . PRO A 1 130 ? 2.547 24.860 11.447 1.00 93.06 130 PRO A N 1
ATOM 1018 C CA . PRO A 1 130 ? 1.896 23.696 12.067 1.00 93.06 130 PRO A CA 1
ATOM 1019 C C . PRO A 1 130 ? 0.401 23.593 11.737 1.00 93.06 130 PRO A C 1
ATOM 1021 O O . PRO A 1 130 ? -0.139 22.505 11.549 1.00 93.06 130 PRO A O 1
ATOM 1024 N N . ALA A 1 131 ? -0.273 24.734 11.563 1.00 91.56 131 ALA A N 1
ATOM 1025 C CA . ALA A 1 131 ? -1.686 24.796 11.190 1.00 91.56 131 ALA A CA 1
ATOM 1026 C C . ALA A 1 131 ? -2.002 24.121 9.840 1.00 91.56 131 ALA A C 1
ATOM 1028 O O . ALA A 1 131 ? -3.123 23.647 9.639 1.00 91.56 131 ALA A O 1
ATOM 1029 N N . ARG A 1 132 ? -1.026 24.059 8.921 1.00 89.94 132 ARG A N 1
ATOM 1030 C CA . ARG A 1 132 ? -1.159 23.396 7.613 1.00 89.94 132 ARG A CA 1
ATOM 1031 C C . ARG A 1 132 ? -0.944 21.885 7.679 1.00 89.94 132 ARG A C 1
ATOM 1033 O O . ARG A 1 132 ? -1.231 21.210 6.694 1.00 89.94 132 ARG A O 1
ATOM 1040 N N . TYR A 1 133 ? -0.470 21.357 8.807 1.00 92.31 133 TYR A N 1
ATOM 1041 C CA . TYR A 1 133 ? -0.283 19.924 8.982 1.00 92.31 133 TYR A CA 1
ATOM 1042 C C . TYR A 1 133 ? -1.625 19.191 8.953 1.00 92.31 133 TYR A C 1
ATOM 1044 O O . TYR A 1 133 ? -2.561 19.528 9.692 1.00 92.31 133 TYR A O 1
ATOM 1052 N N . ASN A 1 134 ? -1.709 18.195 8.079 1.00 91.56 134 ASN A N 1
ATOM 1053 C CA . ASN A 1 134 ? -2.895 17.388 7.851 1.00 91.56 134 ASN A CA 1
ATOM 1054 C C . ASN A 1 134 ? -2.461 16.038 7.284 1.00 91.56 134 ASN A C 1
ATOM 1056 O O . ASN A 1 134 ? -1.746 16.004 6.282 1.00 91.56 134 ASN A O 1
ATOM 1060 N N . LEU A 1 135 ? -2.899 14.940 7.897 1.00 92.19 135 LEU A N 1
ATOM 1061 C CA . LEU A 1 135 ? -2.582 13.601 7.382 1.00 92.19 135 LEU A CA 1
ATOM 1062 C C . LEU A 1 135 ? -3.554 13.153 6.293 1.00 92.19 135 LEU A C 1
ATOM 1064 O O . LEU A 1 135 ? -3.259 12.219 5.548 1.00 92.19 135 LEU A O 1
ATOM 1068 N N . PHE A 1 136 ? -4.708 13.811 6.173 1.00 91.19 136 PHE A N 1
ATOM 1069 C CA . PHE A 1 136 ? -5.632 13.505 5.094 1.00 91.19 136 PHE A CA 1
ATOM 1070 C C . PHE A 1 136 ? -5.096 14.039 3.755 1.00 91.19 136 PHE A C 1
ATOM 1072 O O . PHE A 1 136 ? -4.559 15.147 3.653 1.00 91.19 136 PHE A O 1
ATOM 1079 N N . LEU A 1 137 ? -5.239 13.219 2.715 1.00 79.25 137 LEU A N 1
ATOM 1080 C CA . LEU A 1 137 ? -4.699 13.478 1.380 1.00 79.25 137 LEU A CA 1
ATOM 1081 C C . LEU A 1 137 ? -5.471 14.567 0.625 1.00 79.25 137 LEU A C 1
ATOM 1083 O O . LEU A 1 137 ? -6.625 14.858 0.924 1.00 79.25 137 LEU A O 1
ATOM 1087 N N . ASP A 1 138 ? -4.825 15.166 -0.376 1.00 72.88 138 ASP A N 1
ATOM 1088 C CA . ASP A 1 138 ? -5.417 16.158 -1.292 1.00 72.88 138 ASP A CA 1
ATOM 1089 C C . ASP A 1 138 ? -6.016 17.401 -0.608 1.00 72.88 138 ASP A C 1
ATOM 1091 O O . ASP A 1 138 ? -6.915 18.049 -1.139 1.00 72.88 138 ASP A O 1
ATOM 1095 N N . GLY A 1 139 ? -5.535 17.741 0.593 1.00 71.06 139 GLY A N 1
ATOM 1096 C CA . GLY A 1 139 ? -6.034 18.889 1.352 1.00 71.06 139 GLY A CA 1
ATOM 1097 C C . GLY A 1 139 ? -7.463 18.720 1.878 1.00 71.06 139 GLY A C 1
ATOM 1098 O O . GLY A 1 139 ? -8.054 19.701 2.337 1.00 71.06 139 GLY A O 1
ATOM 1099 N N . THR A 1 140 ? -8.024 17.505 1.839 1.00 82.06 140 THR A N 1
ATOM 1100 C CA . THR A 1 140 ? -9.325 17.240 2.460 1.00 82.06 140 THR A CA 1
ATOM 1101 C C . THR A 1 140 ? -9.229 17.377 3.976 1.00 82.06 140 THR A C 1
ATOM 1103 O O . THR A 1 140 ? -8.220 17.028 4.587 1.00 82.06 140 THR A O 1
ATOM 1106 N N . LYS A 1 141 ? -10.293 17.883 4.594 1.00 86.00 141 LYS A N 1
ATOM 1107 C CA . LYS A 1 141 ? -10.441 17.929 6.057 1.00 86.00 141 LYS A CA 1
ATOM 1108 C C . LYS A 1 141 ? -11.551 16.998 6.543 1.00 86.00 141 LYS A C 1
ATOM 1110 O O . LYS A 1 141 ? -11.765 16.867 7.741 1.00 86.00 141 LYS A O 1
ATOM 1115 N N . GLN A 1 142 ? -12.273 16.372 5.615 1.00 92.12 142 GLN A N 1
ATOM 1116 C CA . GLN A 1 142 ? -13.424 15.531 5.902 1.00 92.12 142 GLN A CA 1
ATOM 1117 C C . GLN A 1 142 ? -12.976 14.077 6.016 1.00 92.12 142 GLN A C 1
ATOM 1119 O O . GLN A 1 142 ? -12.598 13.455 5.022 1.00 92.12 142 GLN A O 1
ATOM 1124 N N . ALA A 1 143 ? -13.082 13.523 7.224 1.00 93.62 143 ALA A N 1
ATOM 1125 C CA . ALA A 1 143 ? -12.726 12.135 7.486 1.00 93.62 143 ALA A CA 1
ATOM 1126 C C . ALA A 1 143 ? -13.534 11.159 6.620 1.00 93.62 143 ALA A C 1
ATOM 1128 O O . ALA A 1 143 ? -12.936 10.281 6.021 1.00 93.62 143 ALA A O 1
ATOM 1129 N N . LEU A 1 144 ? -14.850 11.351 6.446 1.00 94.44 144 LEU A N 1
ATOM 1130 C CA . LEU A 1 144 ? -15.682 10.455 5.626 1.00 94.44 144 LEU A CA 1
ATOM 1131 C C . LEU A 1 144 ? -15.118 10.244 4.210 1.00 94.44 144 LEU A C 1
ATOM 1133 O O . LEU A 1 144 ? -14.969 9.109 3.766 1.00 94.44 144 LEU A O 1
ATOM 1137 N N . CYS A 1 145 ? -14.773 11.334 3.516 1.00 91.75 145 CYS A N 1
ATOM 1138 C CA . CYS A 1 145 ? -14.204 11.261 2.170 1.00 91.75 145 CYS A CA 1
ATOM 1139 C C . CYS A 1 145 ? -12.856 10.530 2.186 1.00 91.75 145 CYS A C 1
ATOM 1141 O O . CYS A 1 145 ? -12.614 9.644 1.367 1.00 91.75 145 CYS A O 1
ATOM 1143 N N . TYR A 1 146 ? -12.007 10.856 3.164 1.00 93.44 146 TYR A N 1
ATOM 1144 C CA . TYR A 1 146 ? -10.724 10.192 3.351 1.00 93.44 146 TYR A CA 1
ATOM 1145 C C . TYR A 1 146 ? -10.882 8.686 3.614 1.00 93.44 146 TYR A C 1
ATOM 1147 O O . TYR A 1 146 ? -10.226 7.891 2.945 1.00 93.44 146 TYR A O 1
ATOM 1155 N N . VAL A 1 147 ? -11.780 8.272 4.511 1.00 95.31 147 VAL A N 1
ATOM 1156 C CA . VAL A 1 147 ? -12.015 6.857 4.828 1.00 95.31 147 VAL A CA 1
ATOM 1157 C C . VAL A 1 147 ? -12.561 6.122 3.613 1.00 95.31 147 VAL A C 1
ATOM 1159 O O . VAL A 1 147 ? -11.945 5.163 3.164 1.00 95.31 147 VAL A O 1
ATOM 1162 N N . VAL A 1 148 ? -13.660 6.582 3.012 1.00 94.69 148 VAL A N 1
ATOM 1163 C CA . VAL A 1 148 ? -14.282 5.877 1.876 1.00 94.69 148 VAL A CA 1
ATOM 1164 C C . VAL A 1 148 ? -13.313 5.756 0.699 1.00 94.69 148 VAL A C 1
ATOM 1166 O O . VAL A 1 148 ? -13.180 4.683 0.110 1.00 94.69 148 VAL A O 1
ATOM 1169 N N . PHE A 1 149 ? -12.594 6.830 0.369 1.00 94.06 149 PHE A N 1
ATOM 1170 C CA . PHE A 1 149 ? -11.745 6.849 -0.816 1.00 94.06 149 PHE A CA 1
ATOM 1171 C C . PHE A 1 149 ? -10.353 6.248 -0.587 1.00 94.06 149 PHE A C 1
ATOM 1173 O O . PHE A 1 149 ? -9.866 5.495 -1.427 1.00 94.06 149 PHE A O 1
ATOM 1180 N N . ARG A 1 150 ? -9.687 6.574 0.526 1.00 93.38 150 ARG A N 1
ATOM 1181 C CA . ARG A 1 150 ? -8.287 6.183 0.773 1.00 93.38 150 ARG A CA 1
ATOM 1182 C C . ARG A 1 150 ? -8.150 4.893 1.576 1.00 93.38 150 ARG A C 1
ATOM 1184 O O . ARG A 1 150 ? -7.139 4.221 1.418 1.00 93.38 150 ARG A O 1
ATOM 1191 N N . TRP A 1 151 ? -9.154 4.515 2.367 1.00 96.25 151 TRP A N 1
ATOM 1192 C CA . TRP A 1 151 ? -9.191 3.222 3.062 1.00 96.25 151 TRP A CA 1
ATOM 1193 C C . TRP A 1 151 ? -10.139 2.238 2.375 1.00 96.25 151 TRP A C 1
ATOM 1195 O O . TRP A 1 151 ? -9.766 1.101 2.102 1.00 96.25 151 TRP A O 1
ATOM 1205 N N . GLY A 1 152 ? -11.347 2.686 2.035 1.00 97.25 152 GLY A N 1
ATOM 1206 C CA . GLY A 1 152 ? -12.390 1.850 1.454 1.00 97.25 152 GLY A CA 1
ATOM 1207 C C . GLY A 1 152 ? -12.000 1.276 0.096 1.00 97.25 152 GLY A C 1
ATOM 1208 O O . GLY A 1 152 ? -12.089 0.070 -0.089 1.00 97.25 152 GLY A O 1
ATOM 1209 N N . VAL A 1 153 ? -11.508 2.091 -0.843 1.00 97.06 153 VAL A N 1
ATOM 1210 C CA . VAL A 1 153 ? -11.128 1.614 -2.191 1.00 97.06 153 VAL A CA 1
ATOM 1211 C C . VAL A 1 153 ? -10.074 0.491 -2.164 1.00 97.06 153 VAL A C 1
ATOM 1213 O O . VAL A 1 153 ? -10.334 -0.554 -2.762 1.00 97.06 153 VAL A O 1
ATOM 1216 N N . PRO A 1 154 ? -8.917 0.615 -1.474 1.00 97.75 154 PRO A N 1
ATOM 1217 C CA . PRO A 1 154 ? -7.956 -0.490 -1.407 1.00 97.75 154 PRO A CA 1
ATOM 1218 C C . PRO A 1 154 ? -8.474 -1.736 -0.680 1.00 97.75 154 PRO A C 1
ATOM 1220 O O . PRO A 1 154 ? -8.000 -2.827 -0.980 1.00 97.75 154 PRO A O 1
ATOM 1223 N N . LEU A 1 155 ? -9.441 -1.610 0.234 1.00 98.31 155 LEU A N 1
ATOM 1224 C CA . LEU A 1 155 ? -10.080 -2.752 0.903 1.00 98.31 155 LEU A CA 1
ATOM 1225 C C . LEU A 1 155 ? -11.214 -3.371 0.073 1.00 98.31 155 LEU A C 1
ATOM 1227 O O . LEU A 1 155 ? -11.475 -4.569 0.172 1.00 98.31 155 LEU A O 1
ATOM 1231 N N . ALA A 1 156 ? -11.851 -2.591 -0.797 1.00 98.25 156 ALA A N 1
ATOM 1232 C CA . ALA A 1 156 ? -12.854 -3.080 -1.732 1.00 98.25 156 ALA A CA 1
ATOM 1233 C C . ALA A 1 156 ? -12.245 -4.019 -2.783 1.00 98.25 156 ALA A C 1
ATOM 1235 O O . ALA A 1 156 ? -12.927 -4.934 -3.232 1.00 98.25 156 ALA A O 1
ATOM 1236 N N . LEU A 1 157 ? -10.966 -3.840 -3.138 1.00 98.38 157 LEU A N 1
ATOM 1237 C CA . LEU A 1 157 ? -10.246 -4.735 -4.048 1.00 98.38 157 LEU A CA 1
ATOM 1238 C C . LEU A 1 157 ? -10.255 -6.204 -3.571 1.00 98.38 157 LEU A C 1
ATOM 1240 O O . LEU A 1 157 ? -10.843 -7.035 -4.265 1.00 98.38 157 LEU A O 1
ATOM 1244 N N . PRO A 1 158 ? -9.663 -6.567 -2.413 1.00 98.00 158 PRO A N 1
ATOM 1245 C CA . PRO A 1 158 ? -9.709 -7.944 -1.929 1.00 98.00 158 PRO A CA 1
ATOM 1246 C C . PRO A 1 158 ? -11.140 -8.416 -1.643 1.00 98.00 158 PRO A C 1
ATOM 1248 O O . PRO A 1 158 ? -11.440 -9.573 -1.911 1.00 98.00 158 PRO A O 1
ATOM 1251 N N . LEU A 1 159 ? -12.040 -7.534 -1.181 1.00 98.06 159 LEU A N 1
ATOM 1252 C CA . LEU A 1 159 ? -13.454 -7.877 -0.977 1.00 98.06 159 LEU A CA 1
ATOM 1253 C C . LEU A 1 159 ? -14.137 -8.333 -2.271 1.00 98.06 159 LEU A C 1
ATOM 1255 O O . LEU A 1 159 ? -14.882 -9.309 -2.274 1.00 98.06 159 LEU A O 1
ATOM 1259 N N . LEU A 1 160 ? -13.916 -7.601 -3.365 1.00 98.25 160 LEU A N 1
ATOM 1260 C CA . LEU A 1 160 ? -14.511 -7.906 -4.659 1.00 98.25 160 LEU A CA 1
ATOM 1261 C C . LEU A 1 160 ? -13.906 -9.182 -5.247 1.00 98.25 160 LEU A C 1
ATOM 1263 O O . LEU A 1 160 ? -14.651 -10.028 -5.727 1.00 98.25 160 LEU A O 1
ATOM 1267 N N . LEU A 1 161 ? -12.584 -9.353 -5.147 1.00 98.44 161 LEU A N 1
ATOM 1268 C CA . LEU A 1 161 ? -11.912 -10.586 -5.568 1.00 98.44 161 LEU A CA 1
ATOM 1269 C C . LEU A 1 161 ? -12.422 -11.814 -4.801 1.00 98.44 161 LEU A C 1
ATOM 1271 O O . LEU A 1 161 ? -12.597 -12.871 -5.391 1.00 98.44 161 LEU A O 1
ATOM 1275 N N . GLU A 1 162 ? -12.682 -11.679 -3.500 1.00 97.56 162 GLU A N 1
ATOM 1276 C CA . GLU A 1 162 ? -13.230 -12.756 -2.668 1.00 97.56 162 GLU A CA 1
ATOM 1277 C C . GLU A 1 162 ? -14.672 -13.116 -3.046 1.00 97.56 162 GLU A C 1
ATOM 1279 O O . GLU A 1 162 ? -15.031 -14.291 -3.052 1.00 97.56 162 GLU A O 1
ATOM 1284 N N . ARG A 1 163 ? -15.493 -12.118 -3.400 1.00 97.19 163 ARG A N 1
ATOM 1285 C CA . ARG A 1 163 ? -16.873 -12.325 -3.876 1.00 97.19 163 ARG A CA 1
ATOM 1286 C C . ARG A 1 163 ? -16.940 -12.943 -5.267 1.00 97.19 163 ARG A C 1
ATOM 1288 O O . ARG A 1 163 ? -17.872 -13.691 -5.543 1.00 97.19 163 ARG A O 1
ATOM 1295 N N . ASP A 1 164 ? -15.980 -12.611 -6.122 1.00 97.94 164 ASP A N 1
ATOM 1296 C CA . ASP A 1 164 ? -15.889 -13.127 -7.486 1.00 97.94 164 ASP A CA 1
ATOM 1297 C C . ASP A 1 164 ? -15.230 -14.526 -7.544 1.00 97.94 164 ASP A C 1
ATOM 1299 O O . ASP A 1 164 ? -15.234 -15.147 -8.604 1.00 97.94 164 ASP A O 1
ATOM 1303 N N . GLU A 1 165 ? -14.670 -15.037 -6.437 1.00 97.75 165 GLU A N 1
ATOM 1304 C CA . GLU A 1 165 ? -14.041 -16.363 -6.368 1.00 97.75 165 GLU A CA 1
ATOM 1305 C C . GLU A 1 165 ? -15.059 -17.449 -5.959 1.00 97.75 165 GLU A C 1
ATOM 1307 O O . GLU A 1 165 ? -15.501 -17.467 -4.804 1.00 97.75 165 GLU A O 1
ATOM 1312 N N . PRO A 1 166 ? -15.436 -18.367 -6.871 1.00 96.75 166 PRO A N 1
ATOM 1313 C CA . PRO A 1 166 ? -16.387 -19.433 -6.565 1.00 96.75 166 PRO A CA 1
ATOM 1314 C C . PRO A 1 166 ? -15.807 -20.559 -5.696 1.00 96.75 166 PRO A C 1
ATOM 1316 O O . PRO A 1 166 ? -16.580 -21.238 -5.023 1.00 96.75 166 PRO A O 1
ATOM 1319 N N . ASP A 1 167 ? -14.487 -20.784 -5.695 1.00 97.38 167 ASP A N 1
ATOM 1320 C CA . ASP A 1 167 ? -13.855 -21.839 -4.895 1.00 97.38 167 ASP A CA 1
ATOM 1321 C C . ASP A 1 167 ? -13.421 -21.316 -3.516 1.00 97.38 167 ASP A C 1
ATOM 1323 O O . ASP A 1 167 ? -12.451 -20.563 -3.368 1.00 97.38 167 ASP A O 1
ATOM 1327 N N . ASP A 1 168 ? -14.111 -21.777 -2.472 1.00 95.75 168 ASP A N 1
ATOM 1328 C CA . ASP A 1 168 ? -13.822 -21.433 -1.076 1.00 95.75 168 ASP A CA 1
ATOM 1329 C C . ASP A 1 168 ? -12.394 -21.799 -0.636 1.00 95.75 168 ASP A C 1
ATOM 1331 O O . ASP A 1 168 ? -11.840 -21.170 0.274 1.00 95.75 168 ASP A O 1
ATOM 1335 N N . ASN A 1 169 ? -11.748 -22.767 -1.291 1.00 96.25 169 ASN A N 1
ATOM 1336 C CA . ASN A 1 169 ? -10.357 -23.117 -1.001 1.00 96.25 169 ASN A CA 1
ATOM 1337 C C . ASN A 1 169 ? -9.371 -22.061 -1.508 1.00 96.25 169 ASN A C 1
ATOM 1339 O O . ASN A 1 169 ? -8.263 -21.951 -0.980 1.00 96.25 169 ASN A O 1
ATOM 1343 N N . LEU A 1 170 ? -9.771 -21.269 -2.505 1.00 97.12 170 LEU A N 1
ATOM 1344 C CA . LEU A 1 170 ? -8.938 -20.265 -3.163 1.00 97.12 170 LEU A CA 1
ATOM 1345 C C . LEU A 1 170 ? -9.154 -18.846 -2.615 1.00 97.12 170 LEU A C 1
ATOM 1347 O O . LEU A 1 170 ? -8.240 -18.014 -2.708 1.00 97.12 170 LEU A O 1
ATOM 1351 N N . LYS A 1 171 ? -10.301 -18.588 -1.971 1.00 97.25 171 LYS A N 1
ATOM 1352 C CA . LYS A 1 171 ? -10.613 -17.344 -1.235 1.00 97.25 171 LYS A CA 1
ATOM 1353 C C . LYS A 1 171 ? -9.511 -16.829 -0.294 1.00 97.25 171 LYS A C 1
ATOM 1355 O O . LYS A 1 171 ? -9.252 -15.627 -0.303 1.00 97.25 171 LYS A O 1
ATOM 1360 N N . PRO A 1 172 ? -8.774 -17.674 0.451 1.00 98.06 172 PRO A N 1
ATOM 1361 C CA . PRO A 1 172 ? -7.766 -17.214 1.414 1.00 98.06 172 PRO A CA 1
ATOM 1362 C C . PRO A 1 172 ? -6.554 -16.497 0.810 1.00 98.06 172 PRO A C 1
ATOM 1364 O O . PRO A 1 172 ? -5.730 -15.978 1.561 1.00 98.06 172 PRO A O 1
ATOM 1367 N N . SER A 1 173 ? -6.397 -16.537 -0.517 1.00 97.94 173 SER A N 1
ATOM 1368 C CA . SER A 1 173 ? -5.227 -16.038 -1.255 1.00 97.94 173 SER A CA 1
ATOM 1369 C C . SER A 1 173 ? -5.609 -15.244 -2.513 1.00 97.94 173 SER A C 1
ATOM 1371 O O . SER A 1 173 ? -4.839 -15.170 -3.475 1.00 97.94 173 SER A O 1
ATOM 1373 N N . VAL A 1 174 ? -6.828 -14.697 -2.560 1.00 98.19 174 VAL A N 1
ATOM 1374 C CA . VAL A 1 174 ? -7.379 -14.040 -3.758 1.00 98.19 174 VAL A CA 1
ATOM 1375 C C . VAL A 1 174 ? -6.543 -12.858 -4.236 1.00 98.19 174 VAL A C 1
ATOM 1377 O O . VAL A 1 174 ? -6.242 -12.790 -5.430 1.00 98.19 174 VAL A O 1
ATOM 1380 N N . LEU A 1 175 ? -6.100 -11.967 -3.341 1.00 98.56 175 LEU A N 1
ATOM 1381 C CA . LEU A 1 175 ? -5.248 -10.845 -3.728 1.00 98.56 175 LEU A CA 1
ATOM 1382 C C . LEU A 1 175 ? -3.878 -11.351 -4.172 1.00 98.56 175 LEU A C 1
ATOM 1384 O O . LEU A 1 175 ? -3.377 -10.914 -5.206 1.00 98.56 175 LEU A O 1
ATOM 1388 N N . PHE A 1 176 ? -3.285 -12.305 -3.448 1.00 98.38 176 PHE A N 1
ATOM 1389 C CA . PHE A 1 176 ? -2.021 -12.926 -3.857 1.00 98.38 176 PHE A CA 1
ATOM 1390 C C . PHE A 1 176 ? -2.079 -13.474 -5.293 1.00 98.38 176 PHE A C 1
ATOM 1392 O O . PHE A 1 176 ? -1.231 -13.121 -6.118 1.00 98.38 176 PHE A O 1
ATOM 1399 N N . ARG A 1 177 ? -3.087 -14.292 -5.619 1.00 97.94 177 ARG A N 1
ATOM 1400 C CA . ARG A 1 177 ? -3.246 -14.879 -6.961 1.00 97.94 177 ARG A CA 1
ATOM 1401 C C . ARG A 1 177 ? -3.514 -13.814 -8.019 1.00 97.94 177 ARG A C 1
ATOM 1403 O O . ARG A 1 177 ? -2.857 -13.825 -9.059 1.00 97.94 177 ARG A O 1
ATOM 1410 N N . HIS A 1 178 ? -4.401 -12.860 -7.730 1.00 98.31 178 HIS A N 1
ATOM 1411 C CA . HIS A 1 178 ? -4.692 -11.744 -8.631 1.00 98.31 178 HIS A CA 1
ATOM 1412 C C . HIS A 1 178 ? -3.437 -10.924 -8.962 1.00 98.31 178 HIS A C 1
ATOM 1414 O O . HIS A 1 178 ? -3.248 -10.504 -10.101 1.00 98.31 178 HIS A O 1
ATOM 1420 N N . LEU A 1 179 ? -2.550 -10.704 -7.990 1.00 97.94 179 LEU A N 1
ATOM 1421 C CA . LEU A 1 179 ? -1.294 -9.993 -8.223 1.00 97.94 179 LEU A CA 1
ATOM 1422 C C . LEU A 1 179 ? -0.285 -10.853 -8.995 1.00 97.94 179 LEU A C 1
ATOM 1424 O O . LEU A 1 179 ? 0.445 -10.325 -9.828 1.00 97.94 179 LEU A O 1
ATOM 1428 N N . LYS A 1 180 ? -0.231 -12.168 -8.753 1.00 96.31 180 LYS A N 1
ATOM 1429 C CA . LYS A 1 180 ? 0.734 -13.078 -9.398 1.00 96.31 180 LYS A CA 1
ATOM 1430 C C . LYS A 1 180 ? 0.370 -13.522 -10.811 1.00 96.31 180 LYS A C 1
ATOM 1432 O O . LYS A 1 180 ? 1.248 -14.059 -11.482 1.00 96.31 180 LYS A O 1
ATOM 1437 N N . GLN A 1 181 ? -0.863 -13.310 -11.269 1.00 96.00 181 GLN A N 1
ATOM 1438 C CA . GLN A 1 181 ? -1.288 -13.742 -12.608 1.00 96.00 181 GLN A CA 1
ATOM 1439 C C . GLN A 1 181 ? -0.593 -12.983 -13.754 1.00 96.00 181 GLN A C 1
ATOM 1441 O O . GLN A 1 181 ? -0.560 -13.461 -14.884 1.00 96.00 181 GLN A O 1
ATOM 1446 N N . TRP A 1 182 ? -0.033 -11.804 -13.473 1.00 96.50 182 TRP A N 1
ATOM 1447 C CA . TRP A 1 182 ? 0.622 -10.956 -14.469 1.00 96.50 182 TRP A CA 1
ATOM 1448 C C . TRP A 1 182 ? 2.031 -11.448 -14.825 1.00 96.50 182 TRP A C 1
ATOM 1450 O O . TRP A 1 182 ? 2.691 -12.155 -14.057 1.00 96.50 182 TRP A O 1
ATOM 1460 N N . ARG A 1 183 ? 2.549 -11.044 -15.991 1.00 95.06 183 ARG A N 1
ATOM 1461 C CA . ARG A 1 183 ? 3.845 -11.534 -16.489 1.00 95.06 183 ARG A CA 1
ATOM 1462 C C . ARG A 1 183 ? 5.032 -11.003 -15.686 1.00 95.06 183 ARG A C 1
ATOM 1464 O O . ARG A 1 183 ? 6.080 -11.655 -15.640 1.00 95.06 183 ARG A O 1
ATOM 1471 N N . SER A 1 184 ? 4.898 -9.821 -15.092 1.00 95.19 184 SER A N 1
ATOM 1472 C CA . SER A 1 184 ? 5.955 -9.152 -14.333 1.00 95.19 184 SER A CA 1
ATOM 1473 C C . SER A 1 184 ? 5.408 -8.283 -13.204 1.00 95.19 184 SER A C 1
ATOM 1475 O O . SER A 1 184 ? 4.234 -7.908 -13.198 1.00 95.19 184 SER A O 1
ATOM 1477 N N . ALA A 1 185 ? 6.288 -7.903 -12.275 1.00 94.75 185 ALA A N 1
ATOM 1478 C CA . ALA A 1 185 ? 5.969 -6.931 -11.233 1.00 94.75 185 ALA A CA 1
ATOM 1479 C C . ALA A 1 185 ? 5.581 -5.552 -11.804 1.00 94.75 185 ALA A C 1
ATOM 1481 O O . ALA A 1 185 ? 4.730 -4.867 -11.237 1.00 94.75 185 ALA A O 1
ATOM 1482 N N . GLU A 1 186 ? 6.174 -5.152 -12.932 1.00 93.25 186 GLU A N 1
ATOM 1483 C CA . GLU A 1 186 ? 5.811 -3.915 -13.633 1.00 93.25 186 GLU A CA 1
ATOM 1484 C C . GLU A 1 186 ? 4.377 -3.974 -14.175 1.00 93.25 186 GLU A C 1
ATOM 1486 O O . GLU A 1 186 ? 3.583 -3.067 -13.934 1.00 93.25 186 GLU A O 1
ATOM 1491 N N . GLU A 1 187 ? 4.009 -5.067 -14.849 1.00 95.62 187 GLU A N 1
ATOM 1492 C CA . GLU A 1 187 ? 2.645 -5.247 -15.353 1.00 95.62 187 GLU A CA 1
ATOM 1493 C C . GLU A 1 187 ? 1.635 -5.317 -14.203 1.00 95.62 187 GLU A C 1
ATOM 1495 O O . GLU A 1 187 ? 0.615 -4.632 -14.243 1.00 95.62 187 GLU A O 1
ATOM 1500 N N . MET A 1 188 ? 1.958 -6.042 -13.128 1.00 97.19 188 MET A N 1
ATOM 1501 C CA . MET A 1 188 ? 1.153 -6.069 -11.904 1.00 97.19 188 MET A CA 1
ATOM 1502 C C . MET A 1 188 ? 0.945 -4.667 -11.316 1.00 97.19 188 MET A C 1
ATOM 1504 O O . MET A 1 188 ? -0.174 -4.325 -10.939 1.00 97.19 188 MET A O 1
ATOM 1508 N N . SER A 1 189 ? 1.981 -3.823 -11.302 1.00 95.75 189 SER A N 1
ATOM 1509 C CA . SER A 1 189 ? 1.881 -2.437 -10.817 1.00 95.75 189 SER A CA 1
ATOM 1510 C C . SER A 1 189 ? 0.938 -1.593 -11.675 1.00 95.75 189 SER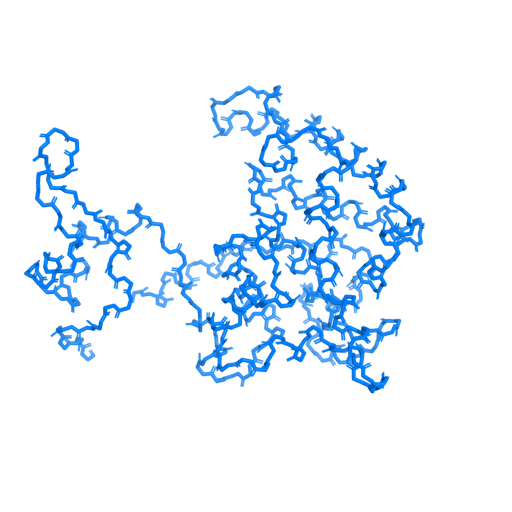 A C 1
ATOM 1512 O O . SER A 1 189 ? 0.175 -0.780 -11.152 1.00 95.75 189 SER A O 1
ATOM 1514 N N . LEU A 1 190 ? 0.972 -1.778 -12.998 1.00 95.69 190 LEU A N 1
ATOM 1515 C CA . LEU A 1 190 ? 0.064 -1.097 -13.921 1.00 95.69 190 LEU A CA 1
ATOM 1516 C C . LEU A 1 190 ? -1.378 -1.566 -13.725 1.00 95.69 190 LEU A C 1
ATOM 1518 O O . LEU A 1 190 ? -2.285 -0.734 -13.693 1.00 95.69 190 LEU A O 1
ATOM 1522 N N . GLN A 1 191 ? -1.588 -2.870 -13.558 1.00 97.94 191 GLN A N 1
ATOM 1523 C CA . GLN A 1 191 ? -2.916 -3.463 -13.399 1.00 97.94 191 GLN A CA 1
ATOM 1524 C C . GLN A 1 191 ? -3.539 -3.138 -12.041 1.00 97.94 191 GLN A C 1
ATOM 1526 O O . GLN A 1 191 ? -4.719 -2.799 -11.992 1.00 97.94 191 GLN A O 1
ATOM 1531 N N . LEU A 1 192 ? -2.746 -3.077 -10.965 1.00 97.88 192 LEU A N 1
ATOM 1532 C CA . LEU A 1 192 ? -3.207 -2.595 -9.656 1.00 97.88 192 LEU A CA 1
ATOM 1533 C C . LEU A 1 192 ? -3.848 -1.201 -9.751 1.00 97.88 192 LEU A C 1
ATOM 1535 O O . LEU A 1 192 ? -4.780 -0.889 -9.014 1.00 97.88 192 LEU A O 1
ATOM 1539 N N . LYS A 1 193 ? -3.375 -0.352 -10.671 1.00 97.75 193 LYS A N 1
ATOM 1540 C CA . LYS A 1 193 ? -3.970 0.963 -10.917 1.00 97.75 193 LYS A CA 1
ATOM 1541 C C . LYS A 1 193 ? -5.113 0.928 -11.929 1.00 97.75 193 LYS A C 1
ATOM 1543 O O . LYS A 1 193 ? -6.143 1.552 -11.687 1.00 97.75 193 LYS A O 1
ATOM 1548 N N . ASN A 1 194 ? -4.886 0.294 -13.076 1.00 98.00 194 ASN A N 1
ATOM 1549 C CA . ASN A 1 194 ? -5.646 0.545 -14.302 1.00 98.00 194 ASN A CA 1
ATOM 1550 C C . ASN A 1 194 ? -6.586 -0.592 -14.706 1.00 98.00 194 ASN A C 1
ATOM 1552 O O . ASN A 1 194 ? -7.308 -0.425 -15.686 1.00 98.00 194 ASN A O 1
ATOM 1556 N N . HIS A 1 195 ? -6.571 -1.733 -14.012 1.00 98.38 195 HIS A N 1
ATOM 1557 C CA . HIS A 1 195 ? -7.487 -2.820 -14.332 1.00 98.38 195 HIS A CA 1
ATOM 1558 C C . HIS A 1 195 ? -8.934 -2.314 -14.268 1.00 98.38 195 HIS A C 1
ATOM 1560 O O . HIS A 1 195 ? -9.327 -1.681 -13.294 1.00 98.38 195 HIS A O 1
ATOM 1566 N N . GLU A 1 196 ? -9.744 -2.620 -15.279 1.00 97.00 196 GLU A N 1
ATOM 1567 C CA . GLU A 1 196 ? -11.081 -2.030 -15.434 1.00 97.00 196 GLU A CA 1
ATOM 1568 C C . GLU A 1 196 ? -11.994 -2.292 -14.224 1.00 97.00 196 GLU A C 1
ATOM 1570 O O . GLU A 1 196 ? -12.606 -1.371 -13.693 1.00 97.00 196 GLU A O 1
ATOM 1575 N N . ARG A 1 197 ? -12.033 -3.545 -13.749 1.00 97.00 197 ARG A N 1
ATOM 1576 C CA . ARG A 1 197 ? -12.824 -3.961 -12.577 1.00 97.00 197 ARG A CA 1
ATOM 1577 C C . ARG A 1 197 ? -12.114 -3.812 -11.222 1.00 97.00 197 ARG A C 1
ATOM 1579 O O . ARG A 1 197 ? -12.740 -3.409 -10.251 1.00 97.00 197 ARG A O 1
ATOM 1586 N N . TYR A 1 198 ? -10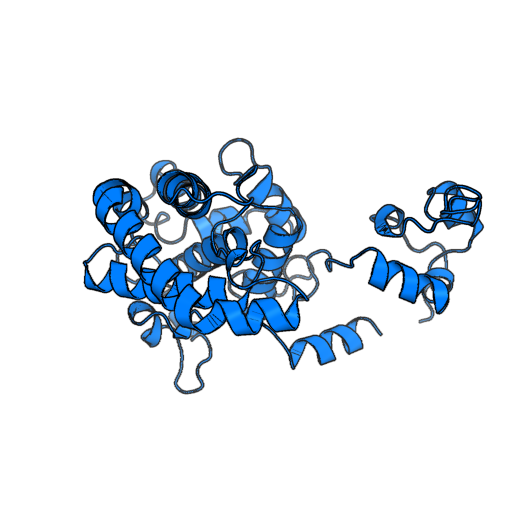.832 -4.177 -11.148 1.00 98.00 198 TYR A N 1
ATOM 1587 C CA . TYR A 1 198 ? -10.072 -4.319 -9.897 1.00 98.00 198 TYR A CA 1
ATOM 1588 C C . TYR A 1 198 ? -9.044 -3.198 -9.658 1.00 98.00 198 TYR A C 1
ATOM 1590 O O . TYR A 1 198 ? -8.350 -3.187 -8.645 1.00 98.00 198 TYR A O 1
ATOM 1598 N N . GLY A 1 199 ? -8.903 -2.259 -10.590 1.00 97.69 199 GLY A N 1
ATOM 1599 C CA . GLY A 1 199 ? -7.928 -1.183 -10.493 1.00 97.69 199 GLY A CA 1
ATOM 1600 C C . GLY A 1 199 ? -8.324 -0.152 -9.440 1.00 97.69 199 GLY A C 1
ATOM 1601 O O . GLY A 1 199 ? -9.473 0.273 -9.350 1.00 97.69 199 GLY A O 1
ATOM 1602 N N . LEU A 1 200 ? -7.346 0.318 -8.671 1.00 97.94 200 LEU A N 1
ATOM 1603 C CA . LEU A 1 200 ? -7.548 1.342 -7.642 1.00 97.94 200 LEU A CA 1
ATOM 1604 C C . LEU A 1 200 ? -7.716 2.759 -8.227 1.00 97.94 200 LEU A C 1
ATOM 1606 O O . LEU A 1 200 ? -8.013 3.711 -7.501 1.00 97.94 200 LEU A O 1
ATOM 1610 N N . GLY A 1 201 ? -7.510 2.940 -9.536 1.00 95.75 201 GLY A N 1
ATOM 1611 C CA . GLY A 1 201 ? -7.827 4.168 -10.258 1.00 95.75 201 GLY A CA 1
ATOM 1612 C C . GLY A 1 201 ? -7.166 5.405 -9.652 1.00 95.75 201 GLY A C 1
ATOM 1613 O O . GLY A 1 201 ? -5.939 5.511 -9.604 1.00 95.75 201 GLY A O 1
ATOM 1614 N N . LYS A 1 202 ? -7.975 6.378 -9.217 1.00 93.00 202 LYS A N 1
ATOM 1615 C CA . LYS A 1 202 ? -7.490 7.620 -8.591 1.00 93.00 202 LYS A CA 1
ATOM 1616 C C . LYS A 1 202 ? -7.040 7.443 -7.136 1.00 93.00 202 LYS A C 1
ATOM 1618 O O . LYS A 1 202 ? -6.330 8.313 -6.642 1.00 93.00 202 LYS A O 1
ATOM 1623 N N . ALA A 1 203 ? -7.415 6.355 -6.461 1.00 93.88 203 ALA A N 1
ATOM 1624 C CA . ALA A 1 203 ? -7.002 6.128 -5.077 1.00 93.88 203 ALA A CA 1
ATOM 1625 C C . ALA A 1 203 ? -5.489 5.865 -4.971 1.00 93.88 203 ALA A C 1
ATOM 1627 O O . ALA A 1 203 ? -4.882 6.162 -3.943 1.00 93.88 203 ALA A O 1
ATOM 1628 N N . ILE A 1 204 ? -4.851 5.388 -6.048 1.00 94.56 204 ILE A N 1
ATOM 1629 C CA . ILE A 1 204 ? -3.408 5.138 -6.090 1.00 94.56 204 ILE A CA 1
ATOM 1630 C C . ILE A 1 204 ? -2.712 5.841 -7.265 1.00 94.56 204 ILE A C 1
ATOM 1632 O O . ILE A 1 204 ? -3.178 5.838 -8.406 1.00 94.56 204 ILE A O 1
ATOM 1636 N N . GLY A 1 205 ? -1.549 6.441 -7.014 1.00 92.12 205 GLY A N 1
ATOM 1637 C CA . GLY A 1 205 ? -0.662 6.947 -8.068 1.00 92.12 205 GLY A CA 1
ATOM 1638 C C . GLY A 1 205 ? 0.264 5.862 -8.635 1.00 92.12 205 GLY A C 1
ATOM 1639 O O . GLY A 1 205 ? 0.537 4.865 -7.974 1.00 92.12 205 GLY A O 1
ATOM 1640 N N . HIS A 1 206 ? 0.838 6.077 -9.826 1.00 90.62 206 HIS A N 1
ATOM 1641 C CA . HIS A 1 206 ? 1.837 5.149 -10.395 1.00 90.62 206 HIS A CA 1
ATOM 1642 C C . HIS A 1 206 ? 3.044 4.940 -9.469 1.00 90.62 206 HIS A C 1
ATOM 1644 O O . HIS A 1 206 ? 3.469 3.811 -9.253 1.00 90.62 206 HIS A O 1
ATOM 1650 N N . LYS A 1 207 ? 3.543 6.020 -8.850 1.00 88.19 207 LYS A N 1
ATOM 1651 C CA . LYS A 1 207 ? 4.650 5.947 -7.883 1.00 88.19 207 LYS A CA 1
ATOM 1652 C C . LYS A 1 207 ? 4.314 5.052 -6.686 1.00 88.19 207 LYS A C 1
ATOM 1654 O O . LYS A 1 207 ? 5.161 4.286 -6.250 1.00 88.19 207 LYS A O 1
ATOM 1659 N N . ALA A 1 208 ? 3.080 5.134 -6.191 1.00 92.19 208 ALA A N 1
ATOM 1660 C CA . ALA A 1 208 ? 2.602 4.304 -5.092 1.00 92.19 208 ALA A CA 1
ATOM 1661 C C . ALA A 1 208 ? 2.418 2.834 -5.514 1.00 92.19 208 ALA A C 1
ATOM 1663 O O . ALA A 1 208 ? 2.714 1.939 -4.731 1.00 92.19 208 ALA A O 1
ATOM 1664 N N . CYS A 1 209 ? 2.030 2.561 -6.764 1.00 95.00 209 CYS A N 1
ATOM 1665 C CA . CYS A 1 209 ? 1.998 1.189 -7.291 1.00 95.00 209 CYS A CA 1
ATOM 1666 C C . CYS A 1 209 ? 3.403 0.574 -7.341 1.00 95.00 209 CYS A C 1
ATOM 1668 O O . CYS A 1 209 ? 3.603 -0.550 -6.890 1.00 95.00 209 CYS A O 1
ATOM 1670 N N . HIS A 1 210 ? 4.398 1.328 -7.817 1.00 92.62 210 HIS A N 1
ATOM 1671 C CA . HIS A 1 210 ? 5.796 0.883 -7.794 1.00 92.62 210 HIS A CA 1
ATOM 1672 C C . HIS A 1 210 ? 6.338 0.737 -6.368 1.00 92.62 210 HIS A C 1
ATOM 1674 O O . HIS A 1 210 ? 7.122 -0.171 -6.099 1.00 92.62 210 HIS A O 1
ATOM 1680 N N . LEU A 1 211 ? 5.903 1.589 -5.435 1.00 91.62 211 LEU A N 1
ATOM 1681 C CA . LEU A 1 211 ? 6.234 1.454 -4.016 1.00 91.62 211 LEU A CA 1
ATOM 1682 C C . LEU A 1 211 ? 5.653 0.164 -3.420 1.00 91.62 211 LEU A C 1
ATOM 1684 O O . LEU A 1 211 ? 6.376 -0.574 -2.750 1.00 91.62 211 LEU A O 1
ATOM 1688 N N . PHE A 1 212 ? 4.395 -0.156 -3.732 1.00 95.38 212 PHE A N 1
ATOM 1689 C CA . PHE A 1 212 ? 3.791 -1.438 -3.380 1.00 95.38 212 PHE A CA 1
ATOM 1690 C C . PHE A 1 212 ? 4.583 -2.611 -3.968 1.00 95.38 212 PHE A C 1
ATOM 1692 O O . PHE A 1 212 ? 4.947 -3.526 -3.232 1.00 95.38 212 PHE A O 1
ATOM 1699 N N . ALA A 1 213 ? 4.922 -2.570 -5.261 1.00 94.75 213 ALA A N 1
ATOM 1700 C CA . ALA A 1 213 ? 5.712 -3.619 -5.904 1.00 94.75 213 ALA A CA 1
ATOM 1701 C C . ALA A 1 213 ? 7.087 -3.790 -5.250 1.00 94.75 213 ALA A C 1
ATOM 1703 O O . ALA A 1 213 ? 7.506 -4.916 -4.975 1.00 94.75 213 ALA A O 1
ATOM 1704 N N . LYS A 1 214 ? 7.757 -2.686 -4.897 1.00 91.38 214 LYS A N 1
ATOM 1705 C CA . LYS A 1 214 ? 8.990 -2.716 -4.103 1.00 91.38 214 LYS A CA 1
ATOM 1706 C C . LYS A 1 214 ? 8.779 -3.452 -2.789 1.00 91.38 214 LYS A C 1
ATOM 1708 O O . LYS A 1 214 ? 9.582 -4.325 -2.460 1.00 91.38 214 LYS A O 1
ATOM 1713 N N . TRP A 1 215 ? 7.730 -3.130 -2.039 1.00 93.69 215 TRP A N 1
ATOM 1714 C CA . TRP A 1 215 ? 7.467 -3.792 -0.766 1.00 93.69 215 TRP A CA 1
ATOM 1715 C C . TRP A 1 215 ? 7.146 -5.277 -0.944 1.00 93.69 215 TRP A C 1
ATOM 1717 O O . TRP A 1 215 ? 7.817 -6.115 -0.344 1.00 93.69 215 TRP A O 1
ATOM 1727 N N . ALA A 1 216 ? 6.188 -5.605 -1.806 1.00 95.06 216 ALA A N 1
ATOM 1728 C CA . ALA A 1 216 ? 5.679 -6.958 -1.992 1.00 95.06 216 ALA A CA 1
ATOM 1729 C C . ALA A 1 216 ? 6.696 -7.908 -2.647 1.00 95.06 216 ALA A C 1
ATOM 1731 O O . ALA A 1 216 ? 6.739 -9.086 -2.302 1.00 95.06 216 ALA A O 1
ATOM 1732 N N . VAL A 1 217 ? 7.531 -7.422 -3.570 1.00 93.69 217 VAL A N 1
ATOM 1733 C CA . VAL A 1 217 ? 8.499 -8.255 -4.304 1.00 93.69 217 VAL A CA 1
ATOM 1734 C C . VAL A 1 217 ? 9.886 -8.206 -3.668 1.00 93.69 217 VAL A C 1
ATOM 1736 O O . VAL A 1 217 ? 10.527 -9.242 -3.530 1.00 93.69 217 VAL A O 1
ATOM 1739 N N . SER A 1 218 ? 10.373 -7.022 -3.279 1.00 89.19 218 SER A N 1
ATOM 1740 C CA . SER A 1 218 ? 11.764 -6.855 -2.834 1.00 89.19 218 SER A CA 1
ATOM 1741 C C . SER A 1 218 ? 11.941 -6.736 -1.325 1.00 89.19 218 SER A C 1
ATOM 1743 O O . SER A 1 218 ? 12.934 -7.256 -0.817 1.00 89.19 218 SER A O 1
ATOM 1745 N N . SER A 1 219 ? 11.108 -5.968 -0.618 1.00 89.38 219 SER A N 1
ATOM 1746 C CA . SER A 1 219 ? 11.340 -5.730 0.815 1.00 89.38 219 SER A CA 1
ATOM 1747 C C . SER A 1 219 ? 10.894 -6.918 1.655 1.00 89.38 219 SER A C 1
ATOM 1749 O O . SER A 1 219 ? 11.637 -7.340 2.533 1.00 89.38 219 SER A O 1
ATOM 1751 N N . PHE A 1 220 ? 9.710 -7.455 1.359 1.00 91.00 220 PHE A N 1
ATOM 1752 C CA . PHE A 1 220 ? 9.086 -8.548 2.105 1.00 91.00 220 PHE A CA 1
ATOM 1753 C C . PHE A 1 220 ? 9.064 -9.874 1.334 1.00 91.00 220 PHE A C 1
ATOM 1755 O O . PHE A 1 220 ? 8.724 -10.900 1.908 1.00 91.00 220 PHE A O 1
ATOM 1762 N N . SER A 1 221 ? 9.437 -9.868 0.048 1.00 92.00 221 SER A N 1
ATOM 1763 C CA . SER A 1 221 ? 9.534 -11.067 -0.805 1.00 92.00 221 SER A CA 1
ATOM 1764 C C . SER A 1 221 ? 8.268 -11.938 -0.860 1.00 92.00 221 SER A C 1
ATOM 1766 O O . SER A 1 221 ? 8.349 -13.132 -1.121 1.00 92.00 221 SER A O 1
ATOM 1768 N N . LEU A 1 222 ? 7.087 -11.343 -0.676 1.00 94.94 222 LEU A N 1
ATOM 1769 C CA . LEU A 1 222 ? 5.784 -12.023 -0.657 1.00 94.94 222 LEU A CA 1
ATOM 1770 C C . LEU A 1 222 ? 5.356 -12.537 -2.039 1.00 94.94 222 LEU A C 1
ATOM 1772 O O . LEU A 1 222 ? 4.615 -13.511 -2.144 1.00 94.94 222 LEU A O 1
ATOM 1776 N N . LEU A 1 223 ? 5.789 -11.850 -3.100 1.00 94.75 223 LEU A N 1
ATOM 1777 C CA . LEU A 1 223 ? 5.464 -12.171 -4.495 1.00 94.75 223 LEU A CA 1
ATOM 1778 C C . LEU A 1 223 ? 6.680 -12.643 -5.304 1.00 94.75 223 LEU A C 1
ATOM 1780 O O . LEU A 1 223 ? 6.545 -12.939 -6.494 1.00 94.75 223 LEU A O 1
ATOM 1784 N N . SER A 1 224 ? 7.863 -12.683 -4.690 1.00 89.38 224 SER A N 1
ATOM 1785 C CA . SER A 1 224 ? 9.095 -13.096 -5.363 1.00 89.38 224 SER A CA 1
ATOM 1786 C C . SER A 1 224 ? 9.066 -14.595 -5.663 1.00 89.38 224 SER A C 1
ATOM 1788 O O . SER A 1 224 ? 8.649 -15.389 -4.826 1.00 89.38 224 SER A O 1
ATOM 1790 N N . ASP A 1 225 ? 9.511 -14.984 -6.857 1.00 85.00 225 ASP A N 1
ATOM 1791 C CA . ASP A 1 225 ? 9.631 -16.394 -7.265 1.00 85.00 225 ASP A CA 1
ATOM 1792 C C . A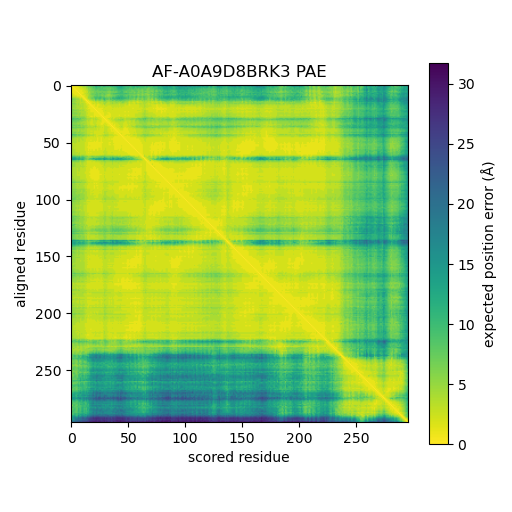SP A 1 225 ? 10.982 -16.714 -7.924 1.00 85.00 225 ASP A C 1
ATOM 1794 O O . ASP A 1 225 ? 11.132 -17.713 -8.624 1.00 85.00 225 ASP A O 1
ATOM 1798 N N . GLY A 1 226 ? 11.975 -15.842 -7.728 1.00 79.00 226 GLY A N 1
ATOM 1799 C CA . GLY A 1 226 ? 13.324 -16.004 -8.272 1.00 79.00 226 GLY A CA 1
ATOM 1800 C C . GLY A 1 226 ? 13.465 -15.687 -9.765 1.00 79.00 226 GLY A C 1
ATOM 1801 O O . GLY A 1 226 ? 14.590 -15.501 -10.232 1.00 79.00 226 GLY A O 1
ATOM 1802 N N . ARG A 1 227 ? 12.371 -15.549 -10.528 1.00 86.19 227 ARG A N 1
ATOM 1803 C CA . ARG A 1 227 ? 12.449 -15.157 -11.945 1.00 86.19 227 ARG A CA 1
ATOM 1804 C C . ARG A 1 227 ? 12.832 -13.678 -12.076 1.00 86.19 227 ARG A C 1
ATOM 1806 O O . ARG A 1 227 ? 12.357 -12.864 -11.285 1.00 86.19 227 ARG A O 1
ATOM 1813 N N . PRO A 1 228 ? 13.587 -13.272 -13.118 1.00 84.88 228 PRO A N 1
ATOM 1814 C CA . PRO A 1 228 ? 13.983 -11.871 -13.313 1.00 84.88 228 PRO A CA 1
ATOM 1815 C C . PRO A 1 228 ? 12.810 -10.879 -13.302 1.00 84.88 228 PRO A C 1
ATOM 1817 O O . PRO A 1 228 ? 12.912 -9.809 -12.708 1.00 84.88 228 PRO A O 1
ATOM 1820 N N . ASN A 1 229 ? 11.666 -11.272 -13.870 1.00 90.06 229 ASN A N 1
ATOM 1821 C CA . ASN A 1 229 ? 10.446 -10.456 -13.953 1.00 90.06 229 ASN A CA 1
ATOM 1822 C C . ASN A 1 229 ? 9.689 -10.304 -12.622 1.00 90.06 229 ASN A C 1
ATOM 1824 O O . ASN A 1 229 ? 8.732 -9.536 -12.549 1.00 90.06 229 ASN A O 1
ATOM 1828 N N . TRP A 1 230 ? 10.112 -11.031 -11.591 1.00 92.94 230 TRP A N 1
ATOM 1829 C CA . TRP A 1 230 ? 9.594 -10.991 -10.223 1.00 92.94 230 TRP A CA 1
ATOM 1830 C C . TRP A 1 230 ? 10.737 -10.891 -9.205 1.00 92.94 230 TRP A C 1
ATOM 1832 O O . TRP A 1 230 ? 10.574 -11.207 -8.031 1.00 92.94 230 TRP A O 1
ATOM 1842 N N . GLY A 1 231 ? 11.916 -10.470 -9.661 1.00 87.69 231 GLY A N 1
ATOM 1843 C CA . GLY A 1 231 ? 13.089 -10.279 -8.828 1.00 87.69 231 GLY A CA 1
ATOM 1844 C C . GLY A 1 231 ? 13.133 -8.894 -8.192 1.00 87.69 231 GLY A C 1
ATOM 1845 O O . GLY A 1 231 ? 12.320 -8.010 -8.459 1.00 87.69 231 GLY A O 1
ATOM 1846 N N . ARG A 1 232 ? 14.170 -8.664 -7.390 1.00 83.25 232 ARG A N 1
ATOM 1847 C CA . ARG A 1 232 ? 14.422 -7.400 -6.681 1.00 83.25 232 ARG A CA 1
ATOM 1848 C C . ARG A 1 232 ? 14.424 -6.139 -7.567 1.00 83.25 232 ARG A C 1
ATOM 1850 O O . ARG A 1 232 ? 14.162 -5.053 -7.063 1.00 83.25 232 ARG A O 1
ATOM 1857 N N . PHE A 1 233 ? 14.727 -6.283 -8.856 1.00 83.19 233 PHE A N 1
ATOM 1858 C CA . PHE A 1 233 ? 14.839 -5.189 -9.832 1.00 83.19 233 PHE A CA 1
ATOM 1859 C C . PHE A 1 233 ? 13.803 -5.288 -10.962 1.00 83.19 233 PHE A C 1
ATOM 1861 O O . PHE A 1 233 ? 14.036 -4.803 -12.063 1.00 83.19 233 PHE A O 1
ATOM 1868 N N . SER A 1 234 ? 12.682 -5.966 -10.709 1.00 83.62 234 SER A N 1
ATOM 1869 C CA . SER A 1 234 ? 11.676 -6.315 -11.724 1.00 83.62 234 SER A CA 1
ATOM 1870 C C . SER A 1 234 ? 10.648 -5.226 -12.056 1.00 83.62 234 SER A C 1
ATOM 1872 O O . SER A 1 234 ? 9.763 -5.451 -12.881 1.00 83.62 234 SER A O 1
ATOM 1874 N N . PHE A 1 235 ? 10.751 -4.067 -11.415 1.00 78.00 235 PHE A N 1
ATOM 1875 C CA . PHE A 1 235 ? 9.870 -2.916 -11.594 1.00 78.00 235 PHE A CA 1
ATOM 1876 C C . PHE A 1 235 ? 10.710 -1.659 -11.834 1.00 78.00 235 PHE A C 1
ATOM 1878 O O . PHE A 1 235 ? 11.881 -1.595 -11.437 1.00 78.00 235 PHE A O 1
ATOM 1885 N N . GLU A 1 236 ? 10.125 -0.661 -12.493 1.00 76.25 236 GLU A N 1
ATOM 1886 C CA . GLU A 1 236 ? 10.810 0.599 -12.777 1.00 76.25 236 GLU A CA 1
ATOM 1887 C C . GLU A 1 236 ? 11.237 1.276 -11.465 1.00 76.25 236 GLU A C 1
ATOM 1889 O O . GLU A 1 236 ? 10.435 1.507 -10.558 1.00 76.25 236 GLU A O 1
ATOM 1894 N N . ALA A 1 237 ? 12.520 1.631 -11.358 1.00 68.38 237 ALA A N 1
ATOM 1895 C CA . ALA A 1 237 ? 12.970 2.497 -10.279 1.00 68.38 237 ALA A CA 1
ATOM 1896 C C . ALA A 1 237 ? 12.351 3.890 -10.496 1.00 68.38 237 ALA A C 1
ATOM 1898 O O . ALA A 1 237 ? 12.593 4.488 -11.549 1.00 68.38 237 ALA A O 1
ATOM 1899 N N . PRO A 1 238 ? 11.588 4.442 -9.533 1.00 62.25 238 PRO A N 1
ATOM 1900 C CA . PRO A 1 238 ? 10.944 5.736 -9.696 1.00 62.25 238 PRO A CA 1
ATOM 1901 C C . PRO A 1 238 ? 11.984 6.858 -9.574 1.00 62.25 238 PRO A C 1
ATOM 1903 O O . PRO A 1 238 ? 12.055 7.558 -8.566 1.00 62.25 238 PRO A O 1
ATOM 1906 N N . PHE A 1 239 ? 12.814 7.035 -10.602 1.00 65.06 239 PHE A N 1
ATOM 1907 C CA . PHE A 1 239 ? 13.697 8.185 -10.711 1.00 65.06 239 PHE A CA 1
ATOM 1908 C C . PHE A 1 239 ? 12.849 9.430 -10.941 1.00 65.06 239 PHE A C 1
ATOM 1910 O O . PHE A 1 239 ? 12.059 9.512 -11.888 1.00 65.06 239 PHE A O 1
ATOM 1917 N N . ASP A 1 240 ? 13.006 10.417 -10.065 1.00 68.31 240 ASP A N 1
ATOM 1918 C CA . ASP A 1 240 ? 12.447 11.729 -10.322 1.00 68.31 240 ASP A CA 1
ATOM 1919 C C . ASP A 1 240 ? 13.251 12.449 -11.421 1.00 68.31 240 ASP A C 1
ATOM 1921 O O . ASP A 1 240 ? 14.361 12.065 -11.814 1.00 68.31 240 ASP A O 1
ATOM 1925 N N . SER A 1 241 ? 12.680 13.532 -11.945 1.00 70.00 241 SER A N 1
ATOM 1926 C CA . SER A 1 241 ? 13.360 14.315 -12.975 1.00 70.00 241 SER A CA 1
ATOM 1927 C C . SER A 1 241 ? 14.637 14.994 -12.458 1.00 70.00 241 SER A C 1
ATOM 1929 O O . SER A 1 241 ? 15.451 15.409 -13.282 1.00 70.00 241 SER A O 1
ATOM 1931 N N . ASN A 1 242 ? 14.824 15.151 -11.144 1.00 76.62 242 ASN A N 1
ATOM 1932 C CA . ASN A 1 242 ? 16.000 15.798 -10.562 1.00 76.62 242 ASN A CA 1
ATOM 1933 C C . ASN A 1 242 ? 17.202 14.858 -10.568 1.00 76.62 242 ASN A C 1
ATOM 1935 O O . ASN A 1 242 ? 18.234 15.209 -11.135 1.00 76.62 242 ASN A O 1
ATOM 1939 N N . ALA A 1 243 ? 17.043 13.654 -10.025 1.00 77.88 243 ALA A N 1
ATOM 1940 C CA . ALA A 1 243 ? 18.015 12.573 -10.081 1.00 77.88 243 ALA A CA 1
ATOM 1941 C C . ALA A 1 243 ? 18.394 12.278 -11.532 1.00 77.88 243 ALA A C 1
ATOM 1943 O O . ALA A 1 243 ? 19.573 12.207 -11.869 1.00 77.88 243 ALA A O 1
ATOM 1944 N N . GLY A 1 244 ? 17.399 12.244 -12.419 1.00 80.38 244 GLY A N 1
ATOM 1945 C CA . GLY A 1 244 ? 17.629 12.180 -13.851 1.00 80.38 244 GLY A CA 1
ATOM 1946 C C . GLY A 1 244 ? 18.558 13.282 -14.373 1.00 80.38 244 GLY A C 1
ATOM 1947 O O . GLY A 1 244 ? 19.505 13.018 -15.107 1.00 80.38 244 GLY A O 1
ATOM 1948 N N . ARG A 1 245 ? 18.302 14.545 -14.017 1.00 81.50 245 ARG A N 1
ATOM 1949 C CA . ARG A 1 245 ? 19.125 15.675 -14.477 1.00 81.50 245 ARG A CA 1
ATOM 1950 C C . ARG A 1 245 ? 20.545 15.616 -13.922 1.00 81.50 245 ARG A C 1
ATOM 1952 O O . ARG A 1 245 ? 21.468 16.013 -14.627 1.00 81.50 245 ARG A O 1
ATOM 1959 N N . VAL A 1 246 ? 20.725 15.116 -12.700 1.00 84.19 246 VAL A N 1
ATOM 1960 C CA . VAL A 1 246 ? 22.053 14.860 -12.128 1.00 84.19 246 VAL A CA 1
ATOM 1961 C C . VAL A 1 246 ? 22.785 13.811 -12.962 1.00 84.19 246 VAL A C 1
ATOM 1963 O O . VAL A 1 246 ? 23.875 14.100 -13.440 1.00 84.19 246 VAL A O 1
ATOM 1966 N N . LEU A 1 247 ? 22.160 12.660 -13.232 1.00 84.75 247 LEU A N 1
ATOM 1967 C CA . LEU A 1 247 ? 22.745 11.604 -14.071 1.00 84.75 247 LEU A CA 1
ATOM 1968 C C . LEU A 1 247 ? 23.077 12.091 -15.490 1.00 84.75 247 LEU A C 1
ATOM 1970 O O . LEU A 1 247 ? 24.081 11.692 -16.074 1.00 84.75 247 LEU A O 1
ATOM 1974 N N . TRP A 1 248 ? 22.266 12.989 -16.050 1.00 84.56 248 TRP A N 1
ATOM 1975 C CA . TRP A 1 248 ? 22.592 13.636 -17.319 1.00 84.56 248 TRP A CA 1
ATOM 1976 C C . TRP A 1 248 ? 23.859 14.487 -17.218 1.00 84.56 248 TRP A C 1
ATOM 1978 O O . TRP A 1 248 ? 24.771 14.345 -18.028 1.00 84.56 248 TRP A O 1
ATOM 1988 N N . ARG A 1 249 ? 23.932 15.370 -16.215 1.00 82.06 249 ARG A N 1
ATOM 1989 C CA . ARG A 1 249 ? 25.058 16.299 -16.026 1.00 82.06 249 ARG A CA 1
ATOM 1990 C C . ARG A 1 249 ? 26.374 15.599 -15.705 1.00 82.06 249 ARG A C 1
ATOM 1992 O O . ARG A 1 249 ? 27.420 16.136 -16.040 1.00 82.06 249 ARG A O 1
ATOM 1999 N N . THR A 1 250 ? 26.331 14.422 -15.089 1.00 86.38 250 THR A N 1
ATOM 2000 C CA . THR A 1 250 ? 27.529 13.607 -14.840 1.00 86.38 250 THR A CA 1
ATOM 2001 C C . THR A 1 250 ? 27.987 12.824 -16.073 1.00 86.38 250 THR A C 1
ATOM 2003 O O . THR A 1 250 ? 28.961 12.083 -15.989 1.00 86.38 250 THR A O 1
ATOM 2006 N N . GLY A 1 251 ? 27.294 12.948 -17.212 1.00 85.69 251 GLY A N 1
ATOM 2007 C CA . GLY A 1 251 ? 27.609 12.214 -18.436 1.00 85.69 251 GLY A CA 1
ATOM 2008 C C . GLY A 1 251 ? 27.192 10.742 -18.402 1.00 85.69 251 GLY A C 1
ATOM 2009 O O . GLY A 1 251 ? 27.464 10.023 -19.359 1.00 85.69 251 GLY A O 1
ATOM 2010 N N . PHE A 1 252 ? 26.493 10.279 -17.356 1.00 84.88 252 PHE A N 1
ATOM 2011 C CA . PHE A 1 252 ? 26.092 8.872 -17.235 1.00 84.88 252 PHE A CA 1
ATOM 2012 C C . PHE A 1 252 ? 25.225 8.421 -18.415 1.00 84.88 252 PHE A C 1
ATOM 2014 O O . PHE A 1 252 ? 25.467 7.369 -18.998 1.00 84.88 252 PHE A O 1
ATOM 2021 N N . PHE A 1 253 ? 24.250 9.237 -18.823 1.00 85.44 253 PHE A N 1
ATOM 2022 C CA . PHE A 1 253 ? 23.400 8.907 -19.972 1.00 85.44 253 PHE A CA 1
ATOM 2023 C C . PHE A 1 253 ? 24.162 8.885 -21.305 1.00 85.44 253 PHE A C 1
ATOM 2025 O O . PHE A 1 253 ? 23.788 8.135 -22.200 1.00 85.44 253 PHE A O 1
ATOM 2032 N N . LEU A 1 254 ? 25.284 9.601 -21.419 1.00 86.38 254 LEU A N 1
ATOM 2033 C CA . LEU A 1 254 ? 26.119 9.559 -22.623 1.00 86.38 254 LEU A CA 1
ATOM 2034 C C . LEU A 1 254 ? 26.861 8.221 -22.789 1.00 86.38 254 LEU A C 1
ATOM 2036 O O . LEU A 1 254 ? 27.348 7.924 -23.875 1.00 86.38 254 LEU A O 1
ATOM 2040 N N . GLN A 1 255 ? 26.900 7.384 -21.745 1.00 84.06 255 GLN A N 1
ATOM 2041 C CA . GLN A 1 255 ? 27.369 5.999 -21.850 1.00 84.06 255 GLN A CA 1
ATOM 2042 C C . GLN A 1 255 ? 26.330 5.058 -22.480 1.00 84.06 255 GLN A C 1
ATOM 2044 O O . GLN A 1 255 ? 26.690 3.943 -22.846 1.00 84.06 255 GLN A O 1
ATOM 2049 N N . TRP A 1 256 ? 25.062 5.477 -22.595 1.00 82.75 256 TRP A N 1
ATOM 2050 C CA . TRP A 1 256 ? 23.921 4.662 -23.050 1.00 82.75 256 TRP A CA 1
ATOM 2051 C C . TRP A 1 256 ? 23.443 5.033 -24.467 1.00 82.75 256 TRP A C 1
ATOM 2053 O O . TRP A 1 256 ? 22.990 4.183 -25.242 1.00 82.75 256 TRP A O 1
ATOM 2063 N N . ALA A 1 257 ? 23.491 6.320 -24.804 1.00 87.31 257 ALA A N 1
ATOM 2064 C CA . ALA A 1 257 ? 23.184 6.849 -26.130 1.00 87.31 257 ALA A CA 1
ATOM 2065 C C . ALA A 1 257 ? 23.863 8.213 -26.314 1.00 87.31 257 ALA A C 1
ATOM 2067 O O . ALA A 1 257 ? 24.314 8.822 -25.345 1.00 87.31 257 ALA A O 1
ATOM 2068 N N . ASN A 1 258 ? 23.942 8.710 -27.546 1.00 89.56 258 ASN A N 1
ATOM 2069 C CA . ASN A 1 258 ? 24.557 10.010 -27.808 1.00 89.56 258 ASN A CA 1
ATOM 2070 C C . ASN A 1 258 ? 23.523 11.153 -27.739 1.00 89.56 258 ASN A C 1
ATOM 2072 O O . ASN A 1 258 ? 22.312 10.938 -27.659 1.00 89.56 258 ASN A O 1
ATOM 2076 N N . GLU A 1 259 ? 23.989 12.403 -27.775 1.00 87.19 259 GLU A N 1
ATOM 2077 C CA . GLU A 1 259 ? 23.098 13.564 -27.661 1.00 87.19 259 GLU A CA 1
ATOM 2078 C C . GLU A 1 259 ? 22.076 13.659 -28.809 1.00 87.19 259 GLU A C 1
ATOM 2080 O O . GLU A 1 259 ? 20.953 14.116 -28.588 1.00 87.19 259 GLU A O 1
ATOM 2085 N N . SER A 1 260 ? 22.422 13.198 -30.017 1.00 88.50 260 SER A N 1
ATOM 2086 C CA . SER A 1 260 ? 21.497 13.214 -31.157 1.00 88.50 260 SER A CA 1
ATOM 2087 C C . SER A 1 260 ? 20.299 12.290 -30.925 1.00 88.50 260 SER A C 1
ATOM 2089 O O . SER A 1 260 ? 19.159 12.736 -31.071 1.00 88.50 260 SER A O 1
ATOM 2091 N N . ASP A 1 261 ? 20.532 11.083 -30.397 1.00 89.25 261 ASP A N 1
ATOM 2092 C CA . ASP A 1 261 ? 19.473 10.141 -30.014 1.00 89.25 261 ASP A CA 1
ATOM 2093 C C . ASP A 1 261 ? 18.514 10.767 -28.984 1.00 89.25 261 ASP A C 1
ATOM 2095 O O . ASP A 1 261 ? 17.289 10.603 -29.024 1.00 89.25 261 ASP A O 1
ATOM 2099 N N . TYR A 1 262 ? 19.074 11.526 -28.042 1.00 90.38 262 TYR A N 1
ATOM 2100 C CA . TYR A 1 262 ? 18.310 12.200 -27.001 1.00 90.38 262 TYR A CA 1
ATOM 2101 C C . TYR A 1 262 ? 17.542 13.424 -27.508 1.00 90.38 262 TYR A C 1
ATOM 2103 O O . TYR A 1 262 ? 16.458 13.716 -26.993 1.00 90.38 262 TYR A O 1
ATOM 2111 N N . ARG A 1 263 ? 18.042 14.130 -28.526 1.00 89.25 263 ARG A N 1
ATOM 2112 C CA . ARG A 1 263 ? 17.294 15.202 -29.202 1.00 89.25 263 ARG A CA 1
ATOM 2113 C C . ARG A 1 263 ? 16.114 14.637 -29.991 1.00 89.25 263 ARG A C 1
ATOM 2115 O O . ARG A 1 263 ? 15.008 15.157 -29.849 1.00 89.25 263 ARG A O 1
ATOM 2122 N N . GLU A 1 264 ? 16.297 13.530 -30.716 1.00 89.88 264 GLU A N 1
ATOM 2123 C CA . GLU A 1 264 ? 15.215 12.835 -31.440 1.00 89.88 264 GLU A CA 1
ATOM 2124 C C . GLU A 1 264 ? 14.062 12.435 -30.508 1.00 89.88 264 GLU A C 1
ATOM 2126 O O . GLU A 1 264 ? 12.885 12.651 -30.804 1.00 89.88 264 GLU A O 1
ATOM 2131 N N . ARG A 1 265 ? 14.392 11.915 -29.321 1.00 88.38 265 ARG A N 1
ATOM 2132 C CA . ARG A 1 265 ? 13.419 11.541 -28.279 1.00 88.38 265 ARG A CA 1
ATOM 2133 C C . ARG A 1 265 ? 12.880 12.726 -27.470 1.00 88.38 265 ARG A C 1
ATOM 2135 O O . ARG A 1 265 ? 12.119 12.522 -26.522 1.00 88.38 265 ARG A O 1
ATOM 2142 N N . LYS A 1 266 ? 13.253 13.966 -27.808 1.00 90.31 266 LYS A N 1
ATOM 2143 C CA . LYS A 1 266 ? 12.904 15.187 -27.057 1.00 90.31 266 LYS A CA 1
ATOM 2144 C C . LYS A 1 266 ? 13.301 15.106 -25.577 1.00 90.31 266 LYS A C 1
ATOM 2146 O O . LYS A 1 266 ? 12.608 15.656 -24.718 1.00 90.31 266 LYS A O 1
ATOM 2151 N N . VAL A 1 267 ? 14.369 14.379 -25.256 1.00 88.38 267 VAL A N 1
ATOM 2152 C CA . VAL A 1 267 ? 14.982 14.366 -23.920 1.00 88.38 267 VAL A CA 1
ATOM 2153 C C . VAL A 1 267 ? 15.745 15.670 -23.720 1.00 88.38 267 VAL A C 1
ATOM 2155 O O . VAL A 1 267 ? 15.562 16.320 -22.696 1.00 88.38 267 VAL A O 1
ATOM 2158 N N . VAL A 1 268 ? 16.522 16.094 -24.722 1.00 88.56 268 VAL A N 1
ATOM 2159 C CA . VAL A 1 268 ? 17.106 17.441 -24.796 1.00 88.56 268 VAL A CA 1
ATOM 2160 C C . VAL A 1 268 ? 16.182 18.317 -25.632 1.00 88.56 268 VAL A C 1
ATOM 2162 O O . VAL A 1 268 ? 15.899 18.001 -26.784 1.00 88.56 268 VAL A O 1
ATOM 2165 N N . GLN A 1 269 ? 15.698 19.409 -25.048 1.00 89.50 269 GLN A N 1
ATOM 2166 C CA . GLN A 1 269 ? 14.783 20.355 -25.684 1.00 89.50 269 GLN A CA 1
ATOM 2167 C C . GLN A 1 269 ? 15.447 21.735 -25.717 1.00 89.50 269 GLN A C 1
ATOM 2169 O O . GLN A 1 269 ? 15.398 22.462 -24.716 1.00 89.50 269 GLN A O 1
ATOM 2174 N N . PRO A 1 270 ? 16.123 22.085 -26.826 1.00 86.62 270 PRO A N 1
ATOM 2175 C CA . PRO A 1 270 ? 16.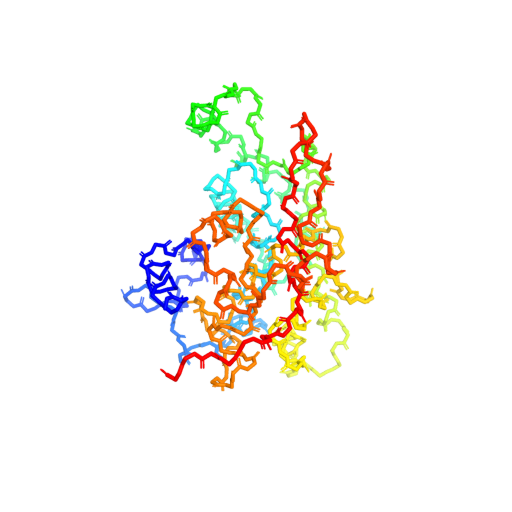786 23.373 -26.955 1.00 86.62 270 PRO A CA 1
ATOM 2176 C C . PRO A 1 270 ? 15.803 24.535 -26.807 1.00 86.62 270 PRO A C 1
ATOM 2178 O O . PRO A 1 270 ? 14.688 24.464 -27.318 1.00 86.62 270 PRO A O 1
ATOM 2181 N N . GLY A 1 271 ? 16.186 25.583 -26.076 1.00 87.50 271 GLY A N 1
ATOM 2182 C CA . GLY A 1 271 ? 15.361 26.786 -25.900 1.00 87.50 271 GLY A CA 1
ATOM 2183 C C . GLY A 1 271 ? 14.124 26.646 -25.000 1.00 87.50 271 GLY A C 1
ATOM 2184 O O . GLY A 1 271 ? 13.521 27.653 -24.644 1.00 87.50 271 GLY A O 1
ATOM 2185 N N . ALA A 1 272 ? 13.741 25.430 -24.599 1.00 87.81 272 ALA A N 1
ATOM 2186 C CA . ALA A 1 272 ? 12.516 25.177 -23.830 1.00 87.81 272 ALA A CA 1
ATOM 2187 C C . ALA A 1 272 ? 12.661 25.415 -22.311 1.00 87.81 272 ALA A C 1
ATOM 2189 O O . ALA A 1 272 ? 11.702 25.260 -21.554 1.00 87.81 272 ALA A O 1
ATOM 2190 N N . GLY A 1 273 ? 13.864 25.733 -21.836 1.00 84.31 273 GLY A N 1
ATOM 2191 C CA . GLY A 1 273 ? 14.153 26.018 -20.435 1.00 84.31 273 GLY A CA 1
ATOM 2192 C C . GLY A 1 273 ? 13.896 27.476 -20.061 1.00 84.31 273 GLY A C 1
ATOM 2193 O O . GLY A 1 273 ? 13.805 28.365 -20.908 1.00 84.31 273 GLY A O 1
ATOM 2194 N N . LYS A 1 274 ? 13.818 27.744 -18.752 1.00 81.69 274 LYS A N 1
ATOM 2195 C CA . LYS A 1 274 ? 13.657 29.107 -18.226 1.00 81.69 274 LYS A CA 1
ATOM 2196 C C . LYS A 1 274 ? 14.803 29.998 -18.726 1.00 81.69 274 LYS A C 1
ATOM 2198 O O . LYS A 1 274 ? 15.962 29.686 -18.476 1.00 81.69 274 LYS A O 1
ATOM 2203 N N . GLY A 1 275 ? 14.472 31.095 -19.410 1.00 85.44 275 GLY A N 1
ATOM 2204 C CA . GLY A 1 275 ? 15.461 32.009 -19.994 1.00 85.44 275 GLY A CA 1
ATOM 2205 C C . GLY A 1 275 ? 16.065 31.539 -21.323 1.00 85.44 275 GLY A C 1
ATOM 2206 O O . GLY A 1 275 ? 17.156 31.976 -21.664 1.00 85.44 275 GLY A O 1
ATOM 2207 N N . GLY A 1 276 ? 15.404 30.633 -22.057 1.00 84.75 276 GLY A N 1
ATOM 2208 C CA . GLY A 1 276 ? 15.868 30.174 -23.374 1.00 84.75 276 GLY A CA 1
ATOM 2209 C C . GLY A 1 276 ? 17.004 29.147 -23.322 1.00 84.75 276 GLY A C 1
ATOM 2210 O O . GLY A 1 276 ? 17.612 28.839 -24.343 1.00 84.75 276 GLY A O 1
ATOM 2211 N N . VAL A 1 277 ? 17.301 28.599 -22.142 1.00 87.56 277 VAL A N 1
ATOM 2212 C CA . VAL A 1 277 ? 18.299 27.531 -21.979 1.00 87.56 277 VAL A CA 1
ATOM 2213 C C . VAL A 1 277 ? 17.748 26.178 -22.433 1.00 87.56 277 VAL A C 1
ATOM 2215 O O . VAL A 1 277 ? 16.541 25.984 -22.565 1.00 87.56 277 VAL A O 1
ATOM 2218 N N . ASN A 1 278 ? 18.626 25.194 -22.624 1.00 84.12 278 ASN A N 1
ATOM 2219 C CA . ASN A 1 278 ? 18.203 23.828 -22.926 1.00 84.12 278 ASN A CA 1
ATOM 2220 C C . ASN A 1 278 ? 17.473 23.209 -21.724 1.00 84.12 278 ASN A C 1
ATOM 2222 O O . ASN A 1 278 ? 17.970 23.233 -20.595 1.00 84.12 278 ASN A O 1
ATOM 2226 N N . TYR A 1 279 ? 16.310 22.610 -21.966 1.00 85.81 279 TYR A N 1
ATOM 2227 C CA . TYR A 1 279 ? 15.577 21.841 -20.965 1.00 85.81 279 TYR A CA 1
ATOM 2228 C C . TYR A 1 279 ? 15.840 20.345 -21.138 1.00 85.81 279 TYR A C 1
ATOM 2230 O O . TYR A 1 279 ? 15.788 19.822 -22.250 1.00 85.81 279 TYR A O 1
ATOM 2238 N N . ILE A 1 280 ? 16.097 19.646 -20.031 1.00 86.19 280 ILE A N 1
ATOM 2239 C CA . ILE A 1 280 ? 16.291 18.193 -20.028 1.00 86.19 280 ILE A CA 1
ATOM 2240 C C . ILE A 1 280 ? 15.052 17.535 -19.419 1.00 86.19 280 ILE A C 1
ATOM 2242 O O . ILE A 1 280 ? 14.818 17.619 -18.208 1.00 86.19 280 ILE A O 1
ATOM 2246 N N . ARG A 1 281 ? 14.284 16.841 -20.262 1.00 86.19 281 ARG A N 1
ATOM 2247 C CA . ARG A 1 281 ? 13.110 16.045 -19.893 1.00 86.19 281 ARG A CA 1
ATOM 2248 C C . ARG A 1 281 ? 13.477 14.566 -19.819 1.00 86.19 281 ARG A C 1
ATOM 2250 O O . ARG A 1 281 ? 13.135 13.772 -20.688 1.00 86.19 281 ARG A O 1
ATOM 2257 N N . VAL A 1 282 ? 14.173 14.195 -18.748 1.00 82.25 282 VAL A N 1
ATOM 2258 C CA . VAL A 1 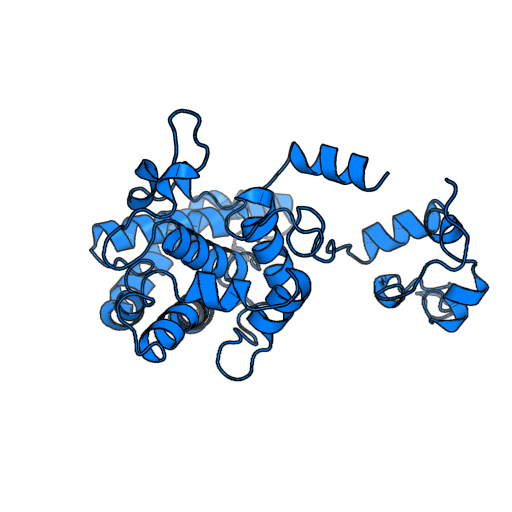282 ? 14.732 12.841 -18.551 1.00 82.25 282 VAL A CA 1
ATOM 2259 C C . VAL A 1 282 ? 13.665 11.746 -18.588 1.00 82.25 282 VAL A C 1
ATOM 2261 O O . VAL A 1 282 ? 13.938 10.630 -19.011 1.00 82.25 282 VAL A O 1
ATOM 2264 N N . THR A 1 283 ? 12.421 12.051 -18.219 1.00 78.81 283 THR A N 1
ATOM 2265 C CA . THR A 1 283 ? 11.316 11.083 -18.292 1.00 78.81 283 THR A CA 1
ATOM 2266 C C . THR A 1 283 ? 11.063 10.550 -19.705 1.00 78.81 283 THR A C 1
ATOM 2268 O O . THR A 1 283 ? 10.532 9.452 -19.841 1.00 78.81 283 THR A O 1
ATOM 2271 N N . ASN A 1 284 ? 11.500 11.259 -20.752 1.00 85.69 284 ASN A N 1
ATOM 2272 C CA . ASN A 1 284 ? 11.409 10.796 -22.138 1.00 85.69 284 ASN A CA 1
ATOM 2273 C C . ASN A 1 284 ? 12.436 9.697 -22.490 1.00 85.69 284 ASN A C 1
ATOM 2275 O O . ASN A 1 284 ? 12.343 9.109 -23.565 1.00 85.69 284 ASN A O 1
ATOM 2279 N N . ILE A 1 285 ? 13.387 9.391 -21.596 1.00 83.12 285 ILE A N 1
ATOM 2280 C CA . ILE A 1 285 ? 14.311 8.249 -21.732 1.00 83.12 285 ILE A CA 1
ATOM 2281 C C . ILE A 1 285 ? 13.581 6.916 -21.476 1.00 83.12 285 ILE A C 1
ATOM 2283 O O . ILE A 1 285 ? 14.052 5.861 -21.891 1.00 83.12 285 ILE A O 1
ATOM 2287 N N . ARG A 1 286 ? 12.412 6.925 -20.819 1.00 76.50 286 ARG A N 1
ATOM 2288 C CA . ARG A 1 286 ? 11.656 5.700 -20.511 1.00 76.50 286 ARG A CA 1
ATOM 2289 C C . ARG A 1 286 ? 11.385 4.863 -21.763 1.00 76.50 286 ARG A C 1
ATOM 2291 O O . ARG A 1 286 ? 10.912 5.371 -22.778 1.00 76.50 286 ARG A O 1
ATOM 2298 N N . GLY A 1 287 ? 11.688 3.567 -21.678 1.00 74.94 287 GLY A N 1
ATOM 2299 C CA . GLY A 1 287 ? 11.539 2.619 -22.787 1.00 74.94 287 GLY A CA 1
ATOM 2300 C C . GLY A 1 287 ? 12.581 2.759 -23.906 1.00 74.94 287 GLY A C 1
ATOM 2301 O O . GLY A 1 287 ? 12.502 2.038 -24.901 1.00 74.94 287 GLY A O 1
ATOM 2302 N N . MET A 1 288 ? 13.561 3.658 -23.773 1.00 82.25 288 MET A N 1
ATOM 2303 C CA . MET A 1 288 ? 14.667 3.780 -24.721 1.00 82.25 288 MET A CA 1
ATOM 2304 C C . MET A 1 288 ? 15.672 2.639 -24.515 1.00 82.25 288 MET A C 1
ATOM 2306 O O . MET A 1 288 ? 16.193 2.440 -2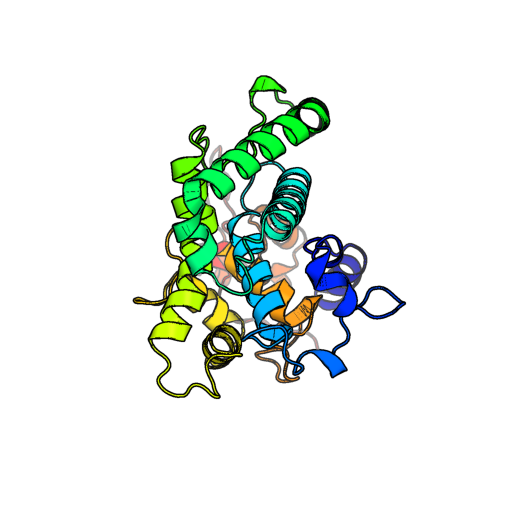3.420 1.00 82.25 288 MET A O 1
ATOM 2310 N N . ARG A 1 289 ? 15.965 1.888 -25.582 1.00 79.88 289 ARG A N 1
ATOM 2311 C CA . ARG A 1 289 ? 17.022 0.862 -25.575 1.00 79.88 289 ARG A CA 1
ATOM 2312 C C . ARG A 1 289 ? 18.408 1.511 -25.639 1.00 79.88 289 ARG A C 1
ATOM 2314 O O . ARG A 1 289 ? 18.533 2.618 -26.159 1.00 79.88 289 ARG A O 1
ATOM 2321 N N . SER A 1 290 ? 19.428 0.823 -25.122 1.00 81.06 290 SER A N 1
ATOM 2322 C CA . SER A 1 290 ? 20.828 1.245 -25.286 1.00 81.06 290 SER A CA 1
ATOM 2323 C C . SER A 1 290 ? 21.192 1.258 -26.763 1.00 81.06 290 SER A C 1
ATOM 2325 O O . SER A 1 290 ? 20.858 0.313 -27.482 1.00 81.06 290 SER A O 1
ATOM 2327 N N . ARG A 1 291 ? 21.823 2.344 -27.215 1.00 80.06 291 ARG A N 1
ATOM 2328 C CA . ARG A 1 291 ? 22.324 2.498 -28.592 1.00 80.06 291 ARG A CA 1
ATOM 2329 C C . ARG A 1 291 ? 23.844 2.428 -28.660 1.00 80.06 291 ARG A C 1
ATOM 2331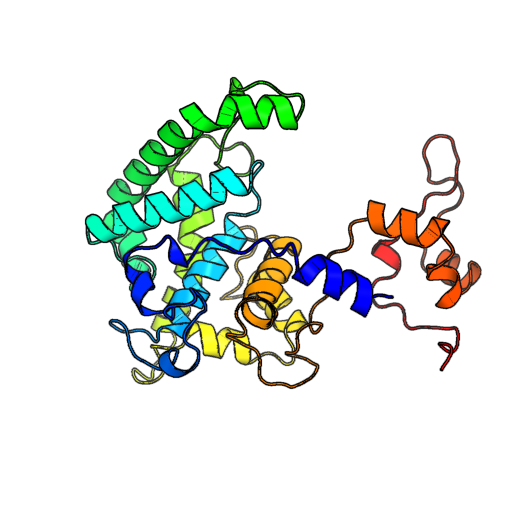 O O . ARG A 1 291 ? 24.391 2.138 -29.717 1.00 80.06 291 ARG A O 1
ATOM 2338 N N . THR A 1 292 ? 24.517 2.617 -27.534 1.00 73.44 292 THR A N 1
ATOM 2339 C CA . THR A 1 292 ? 25.913 2.233 -27.345 1.00 73.44 292 THR A CA 1
ATOM 2340 C C . THR A 1 292 ? 25.973 0.792 -26.831 1.00 73.44 292 THR A C 1
ATOM 2342 O O . THR A 1 292 ? 25.116 0.355 -26.051 1.00 73.44 292 THR A O 1
ATOM 2345 N N . GLY A 1 293 ? 26.971 0.029 -27.283 1.00 58.50 293 GLY A N 1
ATOM 2346 C CA . GLY A 1 293 ? 27.313 -1.238 -26.643 1.00 58.50 293 GLY A CA 1
ATOM 2347 C C . GLY A 1 293 ? 27.761 -0.936 -25.218 1.00 58.50 293 GLY A C 1
ATOM 2348 O O . GLY A 1 293 ? 28.681 -0.142 -25.027 1.00 58.50 293 GLY A O 1
ATOM 2349 N N . LEU A 1 294 ? 27.078 -1.501 -24.223 1.00 53.72 294 LEU A N 1
ATOM 2350 C CA . LEU A 1 294 ? 27.530 -1.375 -22.841 1.00 53.72 294 LEU A CA 1
ATOM 2351 C C . LEU A 1 294 ? 28.933 -1.999 -22.754 1.00 53.72 294 LEU A C 1
ATOM 2353 O O . LEU A 1 294 ? 29.121 -3.086 -23.308 1.00 53.72 294 LEU A O 1
ATOM 2357 N N . PRO A 1 295 ? 29.914 -1.340 -22.110 1.00 50.84 295 PRO A N 1
ATOM 2358 C CA . PRO A 1 295 ? 31.189 -1.981 -21.821 1.00 50.84 295 PRO A CA 1
ATOM 2359 C C . PRO A 1 295 ? 30.922 -3.296 -21.084 1.00 50.84 295 PRO A C 1
ATOM 2361 O O . PRO A 1 295 ? 30.063 -3.323 -20.196 1.00 50.84 295 PRO A O 1
ATOM 2364 N N . ALA A 1 296 ? 31.605 -4.360 -21.512 1.00 40.59 296 ALA A N 1
ATOM 2365 C CA . ALA A 1 296 ? 31.543 -5.676 -20.880 1.00 40.59 296 ALA A CA 1
ATOM 2366 C C . ALA A 1 296 ? 31.895 -5.608 -19.386 1.00 40.59 296 ALA A C 1
ATOM 2368 O O . ALA A 1 296 ? 32.785 -4.800 -19.026 1.00 40.59 296 ALA A O 1
#